Protein AF-A0A222P985-F1 (afdb_monomer_lite)

Secondary structure (DSSP, 8-state):
--HHHHHHHHHHHHHHHHHHHHTTSHHHHHHHHHHHHHHHHHHHHHHHTT----HHHHHTT---PPPP-TTT-TTGGG-THHHHHHHHHHHHHHHHHHHGGGHHHHHHHHHT-HHHHHHHHHHHHHHHHHHHHHHGGG---SSHHHHHHHHHHHHHHHHHHHHHHHHTTS---HHHHHHHHHHHHHHHHHHHHHHHHHHHT-S--HHHHHHHHHHHHHTT------SS-HHHHHHHHHHHHHH--

Sequence (245 aa):
MSSLRRIKKFQKKEKSKLAKEVLKDSAKEVQLMAIYSLAKLCGYYKAYFHLNIDFDKMKKGEGKVEKMTEKNTLWFDFHLEEIILRACRSLKRILDEILGSDKEKLFIKIFDDDEIVKRFEKKHMMESAKLGIKYGGFINRAYPETERETLNFLDLYGIFNIFRENAEKIGFPNLTNRYVKTFITKTKNKFNEMLEVLTEGGEINHEEEALSLLEFEEAGIEIKWVGYSRKEALRIKKKYERISG

pLDDT: mean 80.72, std 11.41, range [47.06, 96.81]

Structure (mmCIF, N/CA/C/O backbone):
data_AF-A0A222P985-F1
#
_entry.id   AF-A0A222P985-F1
#
loop_
_atom_site.group_PDB
_atom_site.id
_atom_site.type_symbol
_atom_site.label_atom_id
_atom_site.label_alt_id
_atom_site.label_comp_id
_atom_site.label_asym_id
_atom_site.label_entity_id
_atom_site.label_seq_id
_atom_site.pdbx_PDB_ins_code
_atom_site.Cartn_x
_atom_site.Cartn_y
_atom_site.Cartn_z
_atom_site.occupancy
_atom_site.B_iso_or_equiv
_atom_site.auth_seq_id
_atom_site.auth_comp_id
_atom_site.auth_asym_id
_atom_site.auth_atom_id
_atom_site.pdbx_PDB_model_num
ATOM 1 N N . MET A 1 1 ? -39.177 21.622 -3.986 1.00 50.53 1 MET A N 1
ATOM 2 C CA . MET A 1 1 ? -38.050 20.748 -3.556 1.00 50.53 1 MET A CA 1
ATOM 3 C C . MET A 1 1 ? -38.581 19.702 -2.580 1.00 50.53 1 MET A C 1
ATOM 5 O O . MET A 1 1 ? -39.159 20.112 -1.585 1.00 50.53 1 MET A O 1
ATOM 9 N N . SER A 1 2 ? -38.429 18.396 -2.848 1.00 59.12 2 SER A N 1
ATOM 10 C CA . SER A 1 2 ? -39.039 17.348 -2.005 1.00 59.12 2 SER A CA 1
ATOM 11 C C . SER A 1 2 ? -38.414 17.256 -0.602 1.00 59.12 2 SER A C 1
ATOM 13 O O . SER A 1 2 ? -37.216 17.501 -0.421 1.00 59.12 2 SER A O 1
ATOM 15 N N . SER A 1 3 ? -39.229 16.883 0.387 1.00 59.06 3 SER A N 1
ATOM 16 C CA . SER A 1 3 ? -38.856 16.654 1.795 1.00 59.06 3 SER A CA 1
ATOM 17 C C . SER A 1 3 ? -37.660 15.703 1.946 1.00 59.06 3 SER A C 1
ATOM 19 O O . SER A 1 3 ? -36.737 15.983 2.710 1.00 59.06 3 SER A O 1
ATOM 21 N N . LEU A 1 4 ? -37.596 14.659 1.116 1.00 47.06 4 LEU A N 1
ATOM 22 C CA . LEU A 1 4 ? -36.477 13.713 1.033 1.00 47.06 4 LEU A CA 1
ATOM 23 C C . LEU A 1 4 ? -35.126 14.383 0.719 1.00 47.06 4 LEU A C 1
ATOM 25 O O . LEU A 1 4 ? -34.105 14.019 1.306 1.00 47.06 4 LEU A O 1
ATOM 29 N N . ARG A 1 5 ? -35.087 15.395 -0.165 1.00 51.41 5 ARG A N 1
ATOM 30 C CA . ARG A 1 5 ? -33.839 16.127 -0.469 1.00 51.41 5 ARG A CA 1
ATOM 31 C C . ARG A 1 5 ? -33.384 17.004 0.701 1.00 51.41 5 ARG A C 1
ATOM 33 O O . ARG A 1 5 ? -32.179 17.159 0.900 1.00 51.41 5 ARG A O 1
ATOM 40 N N . ARG A 1 6 ? -34.317 17.566 1.481 1.00 59.88 6 ARG A N 1
ATOM 41 C CA . ARG A 1 6 ? -33.996 18.353 2.688 1.00 59.88 6 ARG A CA 1
ATOM 42 C C . ARG A 1 6 ? -33.432 17.467 3.801 1.00 59.88 6 ARG A C 1
ATOM 44 O O . ARG A 1 6 ? -32.407 17.827 4.371 1.00 59.88 6 ARG A O 1
ATOM 51 N N . ILE A 1 7 ? -34.028 16.294 4.028 1.00 56.41 7 ILE A N 1
ATOM 52 C CA . ILE A 1 7 ? -33.563 15.317 5.028 1.00 56.41 7 ILE A CA 1
ATOM 53 C C . ILE A 1 7 ? -32.146 14.825 4.694 1.00 56.41 7 ILE A C 1
ATOM 55 O O . ILE A 1 7 ? -31.266 14.885 5.550 1.00 56.41 7 ILE A O 1
ATOM 59 N N . LYS A 1 8 ? -31.874 14.454 3.432 1.00 53.88 8 LYS A N 1
ATOM 60 C CA . LYS A 1 8 ? -30.517 14.064 2.994 1.00 53.88 8 LYS A CA 1
ATOM 61 C C . LYS A 1 8 ? -29.485 15.184 3.188 1.00 53.88 8 LYS A C 1
ATOM 63 O O . LYS A 1 8 ? -28.381 14.926 3.659 1.00 53.88 8 LYS A O 1
ATOM 68 N N . LYS A 1 9 ? -29.833 16.439 2.864 1.00 60.38 9 LYS A N 1
ATOM 69 C CA . LYS A 1 9 ? -28.949 17.601 3.090 1.00 60.38 9 LYS A CA 1
ATOM 70 C C . LYS A 1 9 ? -28.671 17.845 4.576 1.00 60.38 9 LYS A C 1
ATOM 72 O O . LYS A 1 9 ? -27.542 18.185 4.919 1.00 60.38 9 LYS A O 1
ATOM 77 N N . PHE A 1 10 ? -29.677 17.688 5.434 1.00 53.47 10 PHE A N 1
ATOM 78 C CA . PHE A 1 10 ? -29.536 17.868 6.879 1.00 53.47 10 PHE A CA 1
ATOM 79 C C . PHE A 1 10 ? -28.641 16.783 7.492 1.00 53.47 10 PHE A C 1
ATOM 81 O O . PHE A 1 10 ? -27.674 17.112 8.170 1.00 53.47 10 PHE A O 1
ATOM 88 N N . GLN A 1 11 ? -28.868 15.512 7.140 1.00 58.41 11 GLN A N 1
ATOM 89 C CA . GLN A 1 11 ? -28.022 14.390 7.564 1.00 58.41 11 GLN A CA 1
ATOM 90 C C . GLN A 1 11 ? -26.565 14.553 7.112 1.00 58.41 11 GLN A C 1
ATOM 92 O O . GLN A 1 11 ? -25.649 14.313 7.895 1.00 58.41 11 GLN A O 1
ATOM 97 N N . LYS A 1 12 ? -26.331 15.015 5.874 1.00 60.16 12 LYS A N 1
ATOM 98 C CA . LYS A 1 12 ? -24.977 15.302 5.376 1.00 60.16 12 LYS A CA 1
ATOM 99 C C . LYS A 1 12 ? -24.301 16.437 6.164 1.00 60.16 12 LYS A C 1
ATOM 101 O O . LYS A 1 12 ? -23.121 16.342 6.489 1.00 60.16 12 LYS A O 1
ATOM 106 N N . LYS A 1 13 ? -25.052 17.491 6.514 1.00 59.66 13 LYS A N 1
ATOM 107 C CA . LYS A 1 13 ? -24.563 18.601 7.351 1.00 59.66 13 LYS A CA 1
ATOM 108 C C . LYS A 1 13 ? -24.234 18.165 8.781 1.00 59.66 13 LYS A C 1
ATOM 110 O O . LYS A 1 13 ? -23.231 18.628 9.315 1.00 59.66 13 LYS A O 1
ATOM 115 N N . GLU A 1 14 ? -25.048 17.308 9.395 1.00 57.06 14 GLU A N 1
ATOM 116 C CA . GLU A 1 14 ? -24.776 16.792 10.742 1.00 57.06 14 GLU A CA 1
ATOM 117 C C . GLU A 1 14 ? -23.592 15.827 10.782 1.00 57.06 14 GLU A C 1
ATOM 119 O O . GLU A 1 14 ? -22.739 15.992 11.651 1.00 57.06 14 GLU A O 1
ATOM 124 N N . LYS A 1 15 ? -23.478 14.892 9.822 1.00 56.81 15 LYS A N 1
ATOM 125 C CA . LYS A 1 15 ? -22.288 14.026 9.693 1.00 56.81 15 LYS A CA 1
ATOM 126 C C . LYS A 1 15 ? -21.004 14.870 9.622 1.00 56.81 15 LYS A C 1
ATOM 128 O O . LYS A 1 15 ? -20.125 14.707 10.461 1.00 56.81 15 LYS A O 1
ATOM 133 N N . SER A 1 16 ? -20.989 15.878 8.742 1.00 57.34 16 SER A N 1
ATOM 134 C CA . SER A 1 16 ? -19.848 16.788 8.571 1.00 57.34 16 SER A CA 1
ATOM 135 C C . SER A 1 16 ? -19.528 17.631 9.817 1.00 57.34 16 SER A C 1
ATOM 137 O O . SER A 1 16 ? -18.361 17.918 10.079 1.00 57.34 16 SER A O 1
ATOM 139 N N . LYS A 1 17 ? -20.532 18.042 10.610 1.00 60.34 17 LYS A N 1
ATOM 140 C CA . LYS A 1 17 ? -20.293 18.731 11.893 1.00 60.34 17 LYS A CA 1
ATOM 141 C C . LYS A 1 17 ? -19.653 17.799 12.921 1.00 60.34 17 LYS A C 1
ATOM 143 O O . LYS A 1 17 ? -18.665 18.188 13.538 1.00 60.34 17 LYS A O 1
ATOM 148 N N . LEU A 1 18 ? -20.176 16.580 13.049 1.00 57.81 18 LEU A N 1
ATOM 149 C CA . LEU A 1 18 ? -19.661 15.572 13.972 1.00 57.81 18 LEU A CA 1
ATOM 150 C C . LEU A 1 18 ? -18.209 15.203 13.631 1.00 57.81 18 LEU A C 1
ATOM 152 O O . LEU A 1 18 ? -17.359 15.175 14.513 1.00 57.81 18 LEU A O 1
ATOM 156 N N . ALA A 1 19 ? -17.895 14.997 12.349 1.00 59.81 19 ALA A N 1
ATOM 157 C CA . ALA A 1 19 ? -16.532 14.711 11.912 1.00 59.81 19 ALA A CA 1
ATOM 158 C C . ALA A 1 19 ? -15.578 15.881 12.170 1.00 59.81 19 ALA A C 1
ATOM 160 O O . ALA A 1 19 ? -14.481 15.667 12.675 1.00 59.81 19 ALA A O 1
ATOM 161 N N . LYS A 1 20 ? -15.999 17.127 11.916 1.00 63.56 20 LYS A N 1
ATOM 162 C CA . LYS A 1 20 ? -15.188 18.313 12.239 1.00 63.56 20 LYS A CA 1
ATOM 163 C C . LYS A 1 20 ? -14.899 18.457 13.728 1.00 63.56 20 LYS A C 1
ATOM 165 O O . LYS A 1 20 ? -13.833 18.949 14.074 1.00 63.56 20 LYS A O 1
ATOM 170 N N . GLU A 1 21 ? -15.824 18.072 14.601 1.00 61.50 21 GLU A N 1
ATOM 171 C CA . GLU A 1 21 ? -15.598 18.076 16.050 1.00 61.50 21 GLU A CA 1
ATOM 172 C C . GLU A 1 21 ? -14.705 16.917 16.496 1.00 61.50 21 GLU A C 1
ATOM 174 O O . GLU A 1 21 ? -13.780 17.132 17.273 1.00 61.50 21 GLU A O 1
ATOM 179 N N . VAL A 1 22 ? -14.908 15.715 15.951 1.00 59.97 22 VAL A N 1
ATOM 180 C CA . VAL A 1 22 ? -14.067 14.542 16.236 1.00 59.97 22 VAL A CA 1
ATOM 181 C C . VAL A 1 22 ? -12.626 14.747 15.751 1.00 59.97 22 VAL A C 1
ATOM 183 O O . VAL A 1 22 ? -11.695 14.353 16.441 1.00 59.97 22 VAL A O 1
ATOM 186 N N . LEU A 1 23 ? -12.427 15.427 14.620 1.00 63.69 23 LEU A N 1
ATOM 187 C CA . LEU A 1 23 ? -11.111 15.758 14.057 1.00 63.69 23 LEU A CA 1
ATOM 188 C C . LEU A 1 23 ? -10.402 16.933 14.756 1.00 63.69 23 LEU A C 1
ATOM 190 O O . LEU A 1 23 ? -9.283 17.271 14.378 1.00 63.69 23 LEU A O 1
ATOM 194 N N . LYS A 1 24 ? -11.030 17.589 15.743 1.00 70.50 24 LYS A N 1
ATOM 195 C CA . LYS A 1 24 ? -10.326 18.532 16.634 1.00 70.50 24 LYS A CA 1
ATOM 196 C C . LYS A 1 24 ? -9.539 17.806 17.725 1.00 70.50 24 LYS A C 1
ATOM 198 O O . LYS A 1 24 ? -8.599 18.376 18.268 1.00 70.50 24 LYS A O 1
ATOM 203 N N . ASP A 1 25 ? -9.927 16.573 18.042 1.00 79.44 25 ASP A N 1
ATOM 204 C CA . ASP A 1 25 ? -9.216 15.695 18.963 1.00 79.44 25 ASP A CA 1
ATOM 205 C C . ASP A 1 25 ? -8.151 14.915 18.181 1.00 79.44 25 ASP A C 1
ATOM 207 O O . ASP A 1 25 ? -8.460 14.067 17.338 1.00 79.44 25 ASP A O 1
ATOM 211 N N . SER A 1 26 ? -6.882 15.217 18.457 1.00 79.62 26 SER A N 1
ATOM 212 C CA . SER A 1 26 ? -5.747 14.623 17.750 1.00 79.62 26 SER A CA 1
ATOM 213 C C . SER A 1 26 ? -5.668 13.104 17.926 1.00 79.62 26 SER A C 1
ATOM 215 O O . SER A 1 26 ? -5.262 12.407 16.996 1.00 79.62 26 SER A O 1
ATOM 217 N N . ALA A 1 27 ? -6.096 12.564 19.072 1.00 83.56 27 ALA A N 1
ATOM 218 C CA . ALA A 1 27 ? -6.088 11.126 19.319 1.00 83.56 27 ALA A CA 1
ATOM 219 C C . ALA A 1 27 ? -7.169 10.416 18.491 1.00 83.56 27 ALA A C 1
ATOM 221 O O . ALA A 1 27 ? -6.908 9.374 17.883 1.00 83.56 27 ALA A O 1
ATOM 222 N N . LYS A 1 28 ? -8.366 11.007 18.402 1.00 81.50 28 LYS A N 1
ATOM 223 C CA . LYS A 1 28 ? -9.446 10.469 17.560 1.00 81.50 28 LYS A CA 1
ATOM 224 C C . LYS A 1 28 ? -9.129 10.589 16.076 1.00 81.50 28 LYS A C 1
ATOM 226 O O . LYS A 1 28 ? -9.422 9.660 15.326 1.00 81.50 28 LYS A O 1
ATOM 231 N N . GLU A 1 29 ? -8.496 11.679 15.643 1.00 83.50 29 GLU A N 1
ATOM 232 C CA . GLU A 1 29 ? -8.025 11.806 14.259 1.00 83.50 29 GLU A CA 1
ATOM 233 C C . GLU A 1 29 ? -7.049 10.678 13.900 1.00 83.50 29 GLU A C 1
ATOM 235 O O . GLU A 1 29 ? -7.218 10.032 12.867 1.00 83.50 29 GLU A O 1
ATOM 240 N N . VAL A 1 30 ? -6.077 10.387 14.768 1.00 88.69 30 VAL A N 1
ATOM 241 C CA . VAL A 1 30 ? -5.126 9.281 14.575 1.00 88.69 30 VAL A CA 1
ATOM 242 C C . VAL A 1 30 ? -5.851 7.937 14.437 1.00 88.69 30 VAL A C 1
ATOM 244 O O . VAL A 1 30 ? -5.591 7.186 13.495 1.00 88.69 30 VAL A O 1
ATOM 247 N N . GLN A 1 31 ? -6.802 7.643 15.326 1.00 88.25 31 GLN A N 1
ATOM 248 C CA . GLN A 1 31 ? -7.599 6.412 15.272 1.00 88.25 31 GLN A CA 1
ATOM 249 C C . GLN A 1 31 ? -8.403 6.289 13.972 1.00 88.25 31 GLN A C 1
ATOM 251 O O . GLN A 1 31 ? -8.373 5.245 13.315 1.00 88.25 31 GLN A O 1
ATOM 256 N N . LEU A 1 32 ? -9.081 7.365 13.567 1.00 85.06 32 LEU A N 1
ATOM 257 C CA . LEU A 1 32 ? -9.858 7.405 12.330 1.00 85.06 32 LEU A CA 1
ATOM 258 C C . LEU A 1 32 ? -8.973 7.238 11.096 1.00 85.06 32 LEU A C 1
ATOM 260 O O . LEU A 1 32 ? -9.330 6.480 10.197 1.00 85.06 32 LEU A O 1
ATOM 264 N N . MET A 1 33 ? -7.808 7.886 11.063 1.00 88.94 33 MET A N 1
ATOM 265 C CA . MET A 1 33 ? -6.854 7.752 9.962 1.00 88.94 33 MET A CA 1
ATOM 266 C C . MET A 1 33 ? -6.315 6.326 9.852 1.00 88.94 33 MET A C 1
ATOM 268 O O . MET A 1 33 ? -6.225 5.806 8.740 1.00 88.94 33 MET A O 1
ATOM 272 N N . ALA A 1 34 ? -6.014 5.663 10.974 1.00 91.44 34 ALA A N 1
ATOM 273 C CA . ALA A 1 34 ? -5.601 4.259 10.978 1.00 91.44 34 ALA A CA 1
ATOM 274 C C . ALA A 1 34 ? -6.711 3.333 10.447 1.00 91.44 34 ALA A C 1
ATOM 276 O O . ALA A 1 34 ? -6.458 2.491 9.588 1.00 91.44 34 ALA A O 1
ATOM 277 N N . ILE A 1 35 ? -7.957 3.511 10.897 1.00 88.00 35 ILE A N 1
ATOM 278 C CA . ILE A 1 35 ? -9.094 2.714 10.404 1.00 88.00 35 ILE A CA 1
ATOM 279 C C . ILE A 1 35 ? -9.320 2.949 8.907 1.00 88.00 35 ILE A C 1
ATOM 281 O O . ILE A 1 35 ? -9.456 1.994 8.138 1.00 88.00 35 ILE A O 1
ATOM 285 N N . TYR A 1 36 ? -9.363 4.216 8.493 1.00 88.88 36 TYR A N 1
ATOM 286 C CA . TYR A 1 36 ? -9.694 4.597 7.126 1.00 88.88 36 TYR A CA 1
ATOM 287 C C . TYR A 1 36 ? -8.635 4.112 6.131 1.00 88.88 36 TYR A C 1
ATOM 289 O O . TYR A 1 36 ? -8.974 3.486 5.127 1.00 88.88 36 TYR A O 1
ATOM 297 N N . SER A 1 37 ? -7.354 4.323 6.443 1.00 92.94 37 SER A N 1
ATOM 298 C CA . SER A 1 37 ? -6.235 3.829 5.628 1.00 92.94 37 SER A CA 1
ATOM 299 C C . SER A 1 37 ? -6.230 2.305 5.515 1.00 92.94 37 SER A C 1
ATOM 301 O O . SER A 1 37 ? -6.107 1.780 4.411 1.00 92.94 37 SER A O 1
ATOM 303 N N . LEU A 1 38 ? -6.446 1.574 6.612 1.00 90.88 38 LEU A N 1
ATOM 304 C CA . LEU A 1 38 ? -6.452 0.112 6.573 1.00 90.88 38 LEU A CA 1
ATOM 305 C C . LEU A 1 38 ? -7.630 -0.453 5.772 1.00 90.88 38 LEU A C 1
ATOM 307 O O . LEU A 1 38 ? -7.476 -1.444 5.058 1.00 90.88 38 LEU A O 1
ATOM 311 N N . ALA A 1 39 ? -8.802 0.175 5.844 1.00 86.50 39 ALA A N 1
ATOM 312 C CA . ALA A 1 39 ? -9.924 -0.230 5.007 1.00 86.50 39 ALA A CA 1
ATOM 313 C C . ALA A 1 39 ? -9.710 0.122 3.534 1.00 86.50 39 ALA A C 1
ATOM 315 O O . ALA A 1 39 ? -10.075 -0.678 2.675 1.00 86.50 39 ALA A O 1
ATOM 316 N N . LYS A 1 40 ? -9.097 1.278 3.231 1.00 89.25 40 LYS A N 1
ATOM 317 C CA . LYS A 1 40 ? -8.677 1.616 1.865 1.00 89.25 40 LYS A CA 1
ATOM 318 C C . LYS A 1 40 ? -7.696 0.583 1.333 1.00 89.25 40 LYS A C 1
ATOM 320 O O . LYS A 1 40 ? -7.904 0.112 0.225 1.00 89.25 40 LYS A O 1
ATOM 325 N N . LEU A 1 41 ? -6.731 0.147 2.143 1.00 89.94 41 LEU A N 1
ATOM 326 C CA . LEU A 1 41 ? -5.795 -0.920 1.791 1.00 89.94 41 LEU A CA 1
ATOM 327 C C . LEU A 1 41 ? -6.528 -2.234 1.468 1.00 89.94 41 LEU A C 1
ATOM 329 O O . LEU A 1 41 ? -6.294 -2.838 0.427 1.00 89.94 41 LEU A O 1
ATOM 333 N N . CYS A 1 42 ? -7.479 -2.648 2.314 1.00 85.50 42 CYS A N 1
ATOM 334 C CA . CYS A 1 42 ? -8.287 -3.850 2.073 1.00 85.50 42 CYS A CA 1
ATOM 335 C C . CYS A 1 42 ? -9.171 -3.730 0.817 1.00 85.50 42 CYS A C 1
ATOM 337 O O . CYS A 1 42 ? -9.318 -4.695 0.067 1.00 85.50 42 CYS A O 1
ATOM 339 N N . GLY A 1 43 ? -9.767 -2.557 0.587 1.00 83.56 43 GLY A N 1
ATOM 340 C CA . GLY A 1 43 ? -10.562 -2.268 -0.606 1.00 83.56 43 GLY A CA 1
ATOM 341 C C . GLY A 1 43 ? -9.714 -2.272 -1.875 1.00 83.56 43 GLY A C 1
ATOM 342 O O . GLY A 1 43 ? -10.133 -2.839 -2.881 1.00 83.56 43 GLY A O 1
ATOM 343 N N . TYR A 1 44 ? -8.504 -1.715 -1.797 1.00 84.94 44 TYR A N 1
ATOM 344 C CA . TYR A 1 44 ? -7.530 -1.721 -2.880 1.00 84.94 44 TYR A CA 1
ATOM 345 C C . TYR A 1 44 ? -7.132 -3.153 -3.226 1.00 84.94 44 TYR A C 1
ATOM 347 O O . TYR A 1 44 ? -7.271 -3.541 -4.375 1.00 84.94 44 TYR A O 1
ATOM 355 N N . TYR A 1 45 ? -6.766 -3.984 -2.244 1.00 83.19 45 TYR A N 1
ATOM 356 C CA . TYR A 1 45 ? -6.460 -5.399 -2.484 1.00 83.19 45 TYR A CA 1
ATOM 357 C C . TYR A 1 45 ? -7.587 -6.148 -3.190 1.00 83.19 45 TYR A C 1
ATOM 359 O O . TYR A 1 45 ? -7.337 -6.911 -4.118 1.00 83.19 45 TYR A O 1
ATOM 367 N N . LYS A 1 46 ? -8.835 -5.918 -2.775 1.00 80.94 46 LYS A N 1
ATOM 368 C CA . LYS A 1 46 ? -9.992 -6.551 -3.410 1.00 80.94 46 LYS A CA 1
ATOM 369 C C . LYS A 1 46 ? -10.164 -6.107 -4.865 1.00 80.94 46 LYS A C 1
ATOM 371 O O . LYS A 1 46 ? -10.395 -6.951 -5.724 1.00 80.94 46 LYS A O 1
ATOM 376 N N . ALA A 1 47 ? -10.087 -4.803 -5.123 1.00 81.06 47 ALA A N 1
ATOM 377 C CA . ALA A 1 47 ? -10.320 -4.241 -6.449 1.00 81.06 47 ALA A CA 1
ATOM 378 C C . ALA A 1 47 ? -9.154 -4.521 -7.405 1.00 81.06 47 ALA A C 1
ATOM 380 O O . ALA A 1 47 ? -9.370 -5.012 -8.504 1.00 81.06 47 ALA A O 1
ATOM 381 N N . TYR A 1 48 ? -7.930 -4.238 -6.967 1.00 78.81 48 TYR A N 1
ATOM 382 C CA . TYR A 1 48 ? -6.731 -4.296 -7.790 1.00 78.81 48 TYR A CA 1
ATOM 383 C C . TYR A 1 48 ? -6.325 -5.727 -8.136 1.00 78.81 48 TYR A C 1
ATOM 385 O O . TYR A 1 48 ? -6.171 -6.064 -9.304 1.00 78.81 48 TYR A O 1
ATOM 393 N N . PHE A 1 49 ? -6.243 -6.607 -7.137 1.00 77.94 49 PHE A N 1
ATOM 394 C CA . PHE A 1 49 ? -5.875 -8.004 -7.365 1.00 77.94 49 PHE A CA 1
ATOM 395 C C . PHE A 1 49 ? -7.064 -8.876 -7.790 1.00 77.94 49 PHE A C 1
ATOM 397 O O . PHE A 1 49 ? -6.915 -10.091 -7.910 1.00 77.94 49 PHE A O 1
ATOM 404 N N . HIS A 1 50 ? -8.244 -8.277 -8.004 1.00 78.69 50 HIS A N 1
ATOM 405 C CA . HIS A 1 50 ? -9.480 -8.968 -8.387 1.00 78.69 50 HIS A CA 1
ATOM 406 C C . HIS A 1 50 ? -9.820 -10.151 -7.464 1.00 78.69 50 HIS A C 1
ATOM 408 O O . HIS A 1 50 ? -10.298 -11.199 -7.899 1.00 78.69 50 HIS A O 1
ATOM 414 N N . LEU A 1 51 ? -9.546 -10.000 -6.166 1.00 74.25 51 LEU A N 1
ATOM 415 C CA . LEU A 1 51 ? -9.661 -11.091 -5.204 1.00 74.25 51 LEU A CA 1
ATOM 416 C C . LEU A 1 51 ? -11.101 -11.267 -4.730 1.00 74.25 51 LEU A C 1
ATOM 418 O O . LEU A 1 51 ? -11.763 -10.315 -4.301 1.00 74.25 51 LEU A O 1
ATOM 422 N N . ASN A 1 52 ? -11.556 -12.518 -4.686 1.00 72.00 52 ASN A N 1
ATOM 423 C CA . ASN A 1 52 ? -12.837 -12.871 -4.087 1.00 72.00 52 ASN A CA 1
ATOM 424 C C . ASN A 1 52 ? -12.737 -12.927 -2.551 1.00 72.00 52 ASN A C 1
ATOM 426 O O . ASN A 1 52 ? -12.741 -13.991 -1.931 1.00 72.00 52 ASN A O 1
ATOM 430 N N . ILE A 1 53 ? -12.595 -11.757 -1.922 1.00 70.12 53 ILE A N 1
ATOM 431 C CA . ILE A 1 53 ? -12.502 -11.641 -0.463 1.00 70.12 53 ILE A CA 1
ATOM 432 C C . ILE A 1 53 ? -13.904 -11.542 0.138 1.00 70.12 53 ILE A C 1
ATOM 434 O O . ILE A 1 53 ? -14.594 -10.520 0.014 1.00 70.12 53 ILE A O 1
ATOM 438 N N . ASP A 1 54 ? -14.278 -12.597 0.857 1.00 69.25 54 ASP A N 1
ATOM 439 C CA . ASP A 1 54 ? -15.432 -12.623 1.747 1.00 69.25 54 ASP A CA 1
ATOM 440 C C . ASP A 1 54 ? -15.022 -12.094 3.129 1.00 69.25 54 ASP A C 1
ATOM 442 O O . ASP A 1 54 ? -14.456 -12.807 3.966 1.00 69.25 54 ASP A O 1
ATOM 446 N N . PHE A 1 55 ? -15.306 -10.813 3.370 1.00 64.19 55 PHE A N 1
ATOM 447 C CA . PHE A 1 55 ? -15.022 -10.183 4.655 1.00 64.19 55 PHE A CA 1
ATOM 448 C C . PHE A 1 55 ? -15.767 -10.857 5.814 1.00 64.19 55 PHE A C 1
ATOM 450 O O . PHE A 1 55 ? -15.231 -10.878 6.920 1.00 64.19 55 PHE A O 1
ATOM 457 N N . ASP A 1 56 ? -16.939 -11.454 5.598 1.00 65.50 56 ASP A N 1
ATOM 458 C CA . ASP A 1 56 ? -17.699 -12.127 6.653 1.00 65.50 56 ASP A CA 1
ATOM 459 C C . ASP A 1 56 ? -17.067 -13.460 7.062 1.00 65.50 56 ASP A C 1
ATOM 461 O O . ASP A 1 56 ? -16.979 -13.766 8.256 1.00 65.50 56 ASP A O 1
ATOM 465 N N . LYS A 1 57 ? -16.502 -14.214 6.116 1.00 72.56 57 LYS A N 1
ATOM 466 C CA . LYS A 1 57 ? -15.663 -15.382 6.442 1.00 72.56 57 LYS A CA 1
ATOM 467 C C . LYS A 1 57 ? -14.342 -14.979 7.081 1.00 72.56 57 LYS A C 1
ATOM 469 O O . LYS A 1 57 ? -13.916 -15.596 8.061 1.00 72.56 57 LYS A O 1
ATOM 474 N N . MET A 1 58 ? -13.709 -13.905 6.602 1.00 68.94 58 MET A N 1
ATOM 475 C CA . MET A 1 58 ? -12.516 -13.346 7.253 1.00 68.94 58 MET A CA 1
ATOM 476 C C . MET A 1 58 ? -12.809 -12.967 8.708 1.00 68.94 58 MET A C 1
ATOM 478 O O . MET A 1 58 ? -11.966 -13.194 9.581 1.00 68.94 58 MET A O 1
ATOM 482 N N . LYS A 1 59 ? -14.026 -12.474 9.000 1.00 60.78 59 LYS A N 1
ATOM 483 C CA . LYS A 1 59 ? -14.458 -12.167 10.369 1.00 60.78 59 LYS A CA 1
ATOM 484 C C . LYS A 1 59 ? -14.469 -13.399 11.273 1.00 60.78 59 LYS A C 1
ATOM 486 O O . LYS A 1 59 ? -14.200 -13.237 12.462 1.00 60.78 59 LYS A O 1
ATOM 491 N N . LYS A 1 60 ? -14.745 -14.597 10.762 1.00 68.19 60 LYS A N 1
ATOM 492 C CA . LYS A 1 60 ? -14.765 -15.842 11.553 1.00 68.19 60 LYS A CA 1
ATOM 493 C C . LYS A 1 60 ? -13.400 -16.532 11.640 1.00 68.19 60 LYS A C 1
ATOM 495 O O . LYS A 1 60 ? -13.274 -17.558 12.289 1.00 68.19 60 LYS A O 1
ATOM 500 N N . GLY A 1 61 ? -12.366 -15.968 11.007 1.00 64.69 61 GLY A N 1
ATOM 501 C CA . GLY A 1 61 ? -11.046 -16.599 10.895 1.00 64.69 61 GLY A CA 1
ATOM 502 C C . GLY A 1 61 ? -10.968 -17.688 9.819 1.00 64.69 61 GLY A C 1
ATOM 503 O O . GLY A 1 61 ? -9.887 -18.210 9.568 1.00 64.69 61 GLY A O 1
ATOM 504 N N . GLU A 1 62 ? -12.083 -17.967 9.144 1.00 70.06 62 GLU A N 1
ATOM 505 C CA . GLU A 1 62 ? -12.252 -19.021 8.136 1.00 70.06 62 GLU A CA 1
ATOM 506 C C . GLU A 1 62 ? -11.957 -18.537 6.709 1.00 70.06 62 GLU A C 1
ATOM 508 O O . GLU A 1 62 ? -11.835 -19.337 5.783 1.00 70.06 62 GLU A O 1
ATOM 513 N N . GLY A 1 63 ? -11.855 -17.220 6.512 1.00 69.06 63 GLY A N 1
ATOM 514 C CA . GLY A 1 63 ? -11.563 -16.638 5.208 1.00 69.06 63 GLY A CA 1
ATOM 515 C C . GLY A 1 63 ? -10.160 -16.999 4.711 1.00 69.06 63 GLY A C 1
ATOM 516 O O . GLY A 1 63 ? -9.187 -16.993 5.474 1.00 69.06 63 GLY A O 1
ATOM 517 N N . LYS A 1 64 ? -10.078 -17.299 3.414 1.00 76.25 64 LYS A N 1
ATOM 518 C CA . LYS A 1 64 ? -8.843 -17.554 2.668 1.00 76.25 64 LYS A CA 1
ATOM 519 C C . LYS A 1 64 ? -8.710 -16.508 1.566 1.00 76.25 64 LYS A C 1
ATOM 521 O O . LYS A 1 64 ? -9.716 -16.023 1.055 1.00 76.25 64 LYS A O 1
ATOM 526 N N . VAL A 1 65 ? -7.474 -16.162 1.232 1.00 79.00 65 VAL A N 1
ATOM 527 C CA . VAL A 1 65 ? -7.153 -15.457 -0.011 1.00 79.00 65 VAL A CA 1
ATOM 528 C C . VAL A 1 65 ? -6.688 -16.536 -0.980 1.00 79.00 65 VAL A C 1
ATOM 530 O O . VAL A 1 65 ? -5.863 -17.371 -0.603 1.00 79.00 65 VAL A O 1
ATOM 533 N N . GLU A 1 66 ? -7.293 -16.594 -2.164 1.00 81.75 66 GLU A N 1
ATOM 534 C CA . GLU A 1 66 ? -6.864 -17.523 -3.211 1.00 81.75 66 GLU A CA 1
ATOM 535 C C . GLU A 1 66 ? -5.418 -17.229 -3.610 1.00 81.75 66 GLU A C 1
ATOM 537 O O . GLU A 1 66 ? -4.977 -16.081 -3.535 1.00 81.75 66 GLU A O 1
ATOM 542 N N . LYS A 1 67 ? -4.683 -18.274 -4.010 1.00 86.12 67 LYS A N 1
ATOM 543 C CA . LYS A 1 67 ? -3.301 -18.115 -4.461 1.00 86.12 67 LYS A CA 1
ATOM 544 C C . LYS A 1 67 ? -3.287 -17.189 -5.677 1.00 86.12 67 LYS A C 1
ATOM 546 O O . LYS A 1 67 ? -3.959 -17.462 -6.671 1.00 86.12 67 LYS A O 1
ATOM 551 N N . MET A 1 68 ? -2.527 -16.113 -5.569 1.00 86.62 68 MET A N 1
ATOM 552 C CA . MET A 1 68 ? -2.332 -15.126 -6.609 1.00 86.62 68 MET A CA 1
ATOM 553 C C . MET A 1 68 ? -1.462 -15.709 -7.717 1.00 86.62 68 MET A C 1
ATOM 555 O O . MET A 1 68 ? -0.577 -16.540 -7.500 1.00 86.62 68 MET A O 1
ATOM 559 N N . THR A 1 69 ? -1.755 -15.267 -8.930 1.00 88.06 69 THR A N 1
ATOM 560 C CA . THR A 1 69 ? -1.043 -15.626 -10.155 1.00 88.06 69 THR A CA 1
ATOM 561 C C . THR A 1 69 ? -0.755 -14.356 -10.946 1.00 88.06 69 THR A C 1
ATOM 563 O O . THR A 1 69 ? -1.264 -13.287 -10.608 1.00 88.06 69 THR A O 1
ATOM 566 N N . GLU A 1 70 ? -0.015 -14.479 -12.042 1.00 86.12 70 GLU A N 1
ATOM 567 C CA . GLU A 1 70 ? 0.255 -13.380 -12.976 1.00 86.12 70 GLU A CA 1
ATOM 568 C C . GLU A 1 70 ? -1.021 -12.681 -13.479 1.00 86.12 70 GLU A C 1
ATOM 570 O O . GLU A 1 70 ? -1.028 -11.479 -13.720 1.00 86.12 70 GLU A O 1
ATOM 575 N N . LYS A 1 71 ? -2.157 -13.397 -13.532 1.00 85.44 71 LYS A N 1
ATOM 576 C CA . LYS A 1 71 ? -3.464 -12.807 -13.874 1.00 85.44 71 LYS A CA 1
ATOM 577 C C . LYS A 1 71 ? -3.936 -11.747 -12.873 1.00 85.44 71 LYS A C 1
ATOM 579 O O . LYS A 1 71 ? -4.819 -10.961 -13.204 1.00 85.44 71 LYS A O 1
ATOM 584 N N . ASN A 1 72 ? -3.422 -11.770 -11.644 1.00 86.12 72 ASN A N 1
ATOM 585 C CA . ASN A 1 72 ? -3.792 -10.836 -10.585 1.00 86.12 72 ASN A CA 1
ATOM 586 C C . ASN A 1 72 ? -2.877 -9.608 -10.556 1.00 86.12 72 ASN A C 1
ATOM 588 O O . ASN A 1 72 ? -3.370 -8.512 -10.309 1.00 86.12 72 ASN A O 1
ATOM 592 N N . THR A 1 73 ? -1.566 -9.798 -10.724 1.00 85.88 73 THR A N 1
ATOM 593 C CA . THR A 1 73 ? -0.543 -8.739 -10.685 1.00 85.88 73 THR A CA 1
ATOM 594 C C . THR A 1 73 ? 0.806 -9.295 -11.132 1.00 85.88 73 THR A C 1
ATOM 596 O O . THR A 1 73 ? 1.064 -10.482 -10.933 1.00 85.88 73 THR A O 1
ATOM 599 N N . LEU A 1 74 ? 1.698 -8.435 -11.634 1.00 85.75 74 LEU A N 1
ATOM 600 C CA . LEU A 1 74 ? 3.102 -8.795 -11.897 1.00 85.75 74 LEU A CA 1
ATOM 601 C C . LEU A 1 74 ? 3.896 -9.091 -10.613 1.00 85.75 74 LEU A C 1
ATOM 603 O O . LEU A 1 74 ? 4.943 -9.723 -10.653 1.00 85.75 74 LEU A O 1
ATOM 607 N N . TRP A 1 75 ? 3.376 -8.690 -9.453 1.00 87.56 75 TRP A N 1
ATOM 608 C CA . TRP A 1 75 ? 4.011 -8.896 -8.152 1.00 87.56 75 TRP A CA 1
ATOM 609 C C . TRP A 1 75 ? 3.606 -10.213 -7.465 1.00 87.56 75 TRP A C 1
ATOM 611 O O . TRP A 1 75 ? 3.788 -10.364 -6.259 1.00 87.56 75 TRP A O 1
ATOM 621 N N . PHE A 1 76 ? 3.001 -11.168 -8.177 1.00 82.50 76 PHE A N 1
ATOM 622 C CA . PHE A 1 76 ? 2.391 -12.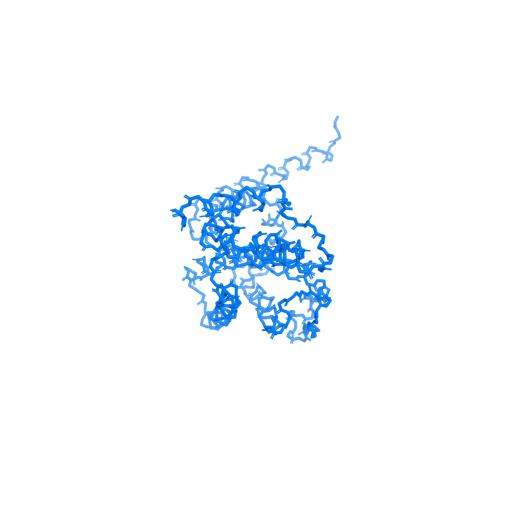351 -7.554 1.00 82.50 76 PHE A CA 1
ATOM 623 C C . PHE A 1 76 ? 3.411 -13.296 -6.891 1.00 82.50 76 PHE A C 1
ATOM 625 O O . PHE A 1 76 ? 3.089 -13.923 -5.877 1.00 82.50 76 PHE A O 1
ATOM 632 N N . ASP A 1 77 ? 4.648 -13.345 -7.395 1.00 84.31 77 ASP A N 1
ATOM 633 C CA . ASP A 1 77 ? 5.743 -14.147 -6.825 1.00 84.31 77 ASP A CA 1
ATOM 634 C C . ASP A 1 77 ? 6.157 -13.692 -5.417 1.00 84.31 77 ASP A C 1
ATOM 636 O O . ASP A 1 77 ? 6.759 -14.442 -4.650 1.00 84.31 77 ASP A O 1
ATOM 640 N N . PHE A 1 78 ? 5.749 -12.488 -5.012 1.00 86.44 78 PHE A N 1
ATOM 641 C CA . PHE A 1 78 ? 5.955 -11.989 -3.656 1.00 86.44 78 PHE A CA 1
ATOM 642 C C . PHE A 1 78 ? 5.003 -12.613 -2.623 1.00 86.44 78 PHE A C 1
ATOM 644 O O . PHE A 1 78 ? 5.153 -12.354 -1.424 1.00 86.44 78 PHE A O 1
ATOM 651 N N . HIS A 1 79 ? 4.055 -13.455 -3.051 1.00 85.62 79 HIS A N 1
ATOM 652 C CA . HIS A 1 79 ? 3.124 -14.186 -2.184 1.00 85.62 79 HIS A CA 1
ATOM 653 C C . HIS A 1 79 ? 2.375 -13.264 -1.201 1.00 85.62 79 HIS A C 1
ATOM 655 O O . HIS A 1 79 ? 2.411 -13.419 0.028 1.00 85.62 79 HIS A O 1
ATOM 661 N N . LEU A 1 80 ? 1.705 -12.248 -1.758 1.00 89.00 80 LEU A N 1
ATOM 662 C CA . LEU A 1 80 ? 1.036 -11.187 -1.000 1.00 89.00 80 LEU A CA 1
ATOM 663 C C . LEU A 1 80 ? -0.221 -11.664 -0.239 1.00 89.00 80 LEU A C 1
ATOM 665 O O . LEU A 1 80 ? -0.785 -10.927 0.572 1.00 89.00 80 LEU A O 1
ATOM 669 N N . GLU A 1 81 ? -0.667 -12.903 -0.429 1.00 87.88 81 GLU A N 1
ATOM 670 C CA . GLU A 1 81 ? -1.890 -13.450 0.167 1.00 87.88 81 GLU A CA 1
ATOM 671 C C . GLU A 1 81 ? -1.866 -13.373 1.696 1.00 87.88 81 GLU A C 1
ATOM 673 O O . GLU A 1 81 ? -2.870 -13.020 2.326 1.00 87.88 81 GLU A O 1
ATOM 678 N N . GLU A 1 82 ? -0.709 -13.654 2.310 1.00 87.81 82 GLU A N 1
ATOM 679 C CA . GLU A 1 82 ? -0.569 -13.604 3.766 1.00 87.81 82 GLU A CA 1
ATOM 680 C C . GLU A 1 82 ? -0.747 -12.172 4.296 1.00 87.81 82 GLU A C 1
ATOM 682 O O . GLU A 1 82 ? -1.418 -11.966 5.316 1.00 87.81 82 GLU A O 1
ATOM 687 N N . ILE A 1 83 ? -0.178 -11.167 3.617 1.00 90.31 83 ILE A N 1
ATOM 688 C CA . ILE A 1 83 ? -0.280 -9.767 4.054 1.00 90.31 83 ILE A CA 1
ATOM 689 C C . ILE A 1 83 ? -1.696 -9.220 3.838 1.00 90.31 83 ILE A C 1
ATOM 691 O O . ILE A 1 83 ? -2.218 -8.530 4.716 1.00 90.31 83 ILE A O 1
ATOM 695 N N . ILE A 1 84 ? -2.366 -9.609 2.750 1.00 88.56 84 ILE A N 1
ATOM 696 C CA . ILE A 1 84 ? -3.756 -9.231 2.451 1.00 88.56 84 ILE A CA 1
ATOM 697 C C . ILE A 1 84 ? -4.699 -9.807 3.512 1.00 88.56 84 ILE A C 1
ATOM 699 O O . ILE A 1 84 ? -5.535 -9.095 4.083 1.00 88.56 84 ILE A O 1
ATOM 703 N N . LEU A 1 85 ? -4.517 -11.087 3.847 1.00 85.50 85 LEU A N 1
ATOM 704 C CA . LEU A 1 85 ? -5.262 -11.765 4.904 1.00 85.50 85 LEU A CA 1
ATOM 705 C C . LEU A 1 85 ? -5.069 -11.073 6.262 1.00 85.50 85 LEU A C 1
ATOM 707 O O . LEU A 1 85 ? -6.030 -10.855 7.010 1.00 85.50 85 LEU A O 1
ATOM 711 N N . ARG A 1 86 ? -3.825 -10.706 6.592 1.00 88.12 86 ARG A N 1
ATOM 712 C CA . ARG A 1 86 ? -3.492 -9.999 7.837 1.00 88.12 86 ARG A CA 1
ATOM 713 C C . ARG A 1 86 ? -4.089 -8.599 7.883 1.00 88.12 86 ARG A C 1
ATOM 715 O O . ARG A 1 86 ? -4.594 -8.231 8.945 1.00 88.12 86 ARG A O 1
ATOM 722 N N . ALA A 1 87 ? -4.092 -7.858 6.777 1.00 89.31 87 ALA A N 1
ATOM 723 C CA . ALA A 1 87 ? -4.719 -6.540 6.694 1.00 89.31 87 ALA A CA 1
ATOM 724 C C . ALA A 1 87 ? -6.213 -6.624 7.044 1.00 89.31 87 ALA A C 1
ATOM 726 O O . ALA A 1 87 ? -6.672 -5.952 7.970 1.00 89.31 87 ALA A O 1
ATOM 727 N N . CYS A 1 88 ? -6.943 -7.542 6.401 1.00 84.44 88 CYS A N 1
ATOM 728 C CA . CYS A 1 88 ? -8.381 -7.725 6.622 1.00 84.44 88 CYS A CA 1
ATOM 729 C C . CYS A 1 88 ? -8.703 -8.128 8.072 1.00 84.44 88 CYS A C 1
ATOM 731 O O . CYS A 1 88 ? -9.622 -7.590 8.695 1.00 84.44 88 CYS A O 1
ATOM 733 N N . ARG A 1 89 ? -7.921 -9.052 8.649 1.00 83.81 89 ARG A N 1
ATOM 734 C CA . ARG A 1 89 ? -8.073 -9.470 10.056 1.00 83.81 89 ARG A CA 1
ATOM 735 C C . ARG A 1 89 ? -7.745 -8.341 11.034 1.00 83.81 89 ARG A C 1
ATOM 737 O O . ARG A 1 89 ? -8.416 -8.209 12.058 1.00 83.81 89 ARG A O 1
ATOM 744 N N . SER A 1 90 ? -6.730 -7.535 10.726 1.00 87.88 90 SER A N 1
ATOM 745 C CA . SER A 1 90 ? -6.330 -6.395 11.558 1.00 87.88 90 SER A CA 1
ATOM 746 C C . SER A 1 90 ? -7.396 -5.307 11.536 1.00 87.88 90 SER A C 1
ATOM 748 O O . SER A 1 90 ? -7.726 -4.779 12.593 1.00 87.88 90 SER A O 1
ATOM 750 N N . LEU A 1 91 ? -8.013 -5.049 10.376 1.00 85.56 91 LEU A N 1
ATOM 751 C CA . LEU A 1 91 ? -9.105 -4.085 10.248 1.00 85.56 91 LEU A CA 1
ATOM 752 C C . LEU A 1 91 ? -10.249 -4.436 11.186 1.00 85.56 91 LEU A C 1
ATOM 754 O O . LEU A 1 91 ? -10.678 -3.593 11.965 1.00 85.56 91 LEU A O 1
ATOM 758 N N . LYS A 1 92 ? -10.688 -5.698 11.179 1.00 79.69 92 LYS A N 1
ATOM 759 C CA . LYS A 1 92 ? -11.736 -6.147 12.096 1.00 79.69 92 LYS A CA 1
ATOM 760 C C . LYS A 1 92 ? -11.359 -5.892 13.555 1.00 79.69 92 LYS A C 1
ATOM 762 O O . LYS A 1 92 ? -12.155 -5.311 14.280 1.00 79.69 92 LYS A O 1
ATOM 767 N N . ARG A 1 93 ? -10.168 -6.325 13.981 1.00 83.62 93 ARG A N 1
ATOM 768 C CA . ARG A 1 93 ? -9.732 -6.173 15.378 1.00 83.62 93 ARG A CA 1
ATOM 769 C C . ARG A 1 93 ? -9.712 -4.710 15.801 1.00 83.62 93 ARG A C 1
ATOM 771 O O . ARG A 1 93 ? -10.224 -4.386 16.860 1.00 83.62 93 ARG A O 1
ATOM 778 N N . ILE A 1 94 ? -9.167 -3.836 14.958 1.00 85.81 94 ILE A N 1
ATOM 779 C CA . ILE A 1 94 ? -9.115 -2.397 15.227 1.00 85.81 94 ILE A CA 1
ATOM 780 C C . ILE A 1 94 ? -10.529 -1.807 15.299 1.00 85.81 94 ILE A C 1
ATOM 782 O O . ILE A 1 94 ? -10.797 -1.001 16.183 1.00 85.81 94 ILE A O 1
ATOM 786 N N . LEU A 1 95 ? -11.446 -2.217 14.417 1.00 81.50 95 LEU A N 1
ATOM 787 C CA . LEU A 1 95 ? -12.845 -1.780 14.475 1.00 81.50 95 LEU A CA 1
ATOM 788 C C . LEU A 1 95 ? -13.540 -2.244 15.758 1.00 81.50 95 LEU A C 1
ATOM 790 O O . LEU A 1 95 ? -14.241 -1.449 16.377 1.00 81.50 95 LEU A O 1
ATOM 794 N N . ASP A 1 96 ? -13.333 -3.499 16.158 1.00 80.31 96 ASP A N 1
ATOM 795 C CA . ASP A 1 96 ? -13.888 -4.056 17.395 1.00 80.31 96 ASP A CA 1
ATOM 796 C C . ASP A 1 96 ? -13.352 -3.300 18.625 1.00 80.31 96 ASP A C 1
ATOM 798 O O . ASP A 1 96 ? -14.125 -2.970 19.519 1.00 80.31 96 ASP A O 1
ATOM 802 N N . GLU A 1 97 ? -12.057 -2.970 18.641 1.00 83.75 97 GLU A N 1
ATOM 803 C CA . GLU A 1 97 ? -11.396 -2.293 19.765 1.00 83.75 97 GLU A CA 1
ATOM 804 C C . GLU A 1 97 ? -11.748 -0.802 19.870 1.00 83.75 97 GLU A C 1
ATOM 806 O O . GLU A 1 97 ? -11.959 -0.286 20.963 1.00 83.75 97 GLU A O 1
ATOM 811 N N . ILE A 1 98 ? -11.788 -0.092 18.737 1.00 77.62 98 ILE A N 1
ATOM 812 C CA . ILE A 1 98 ? -11.965 1.369 18.712 1.00 77.62 98 ILE A CA 1
ATOM 813 C C . ILE A 1 98 ? -13.446 1.755 18.668 1.00 77.62 98 ILE A C 1
ATOM 815 O O . ILE A 1 98 ? -13.839 2.741 19.286 1.00 77.62 98 ILE A O 1
ATOM 819 N N . LEU A 1 99 ? -14.274 1.016 17.921 1.00 73.19 99 LEU A N 1
ATOM 820 C CA . LEU A 1 99 ? -15.681 1.374 17.690 1.00 73.19 99 LEU A CA 1
ATOM 821 C C . LEU A 1 99 ? -16.671 0.504 18.480 1.00 73.19 99 LEU A C 1
ATOM 823 O O . LEU A 1 99 ? -17.857 0.837 18.530 1.00 73.19 99 LEU A O 1
ATOM 827 N N . GLY A 1 100 ? -16.217 -0.594 19.092 1.00 72.75 100 GLY A N 1
ATOM 828 C CA . GLY A 1 100 ? -17.041 -1.442 19.952 1.00 72.75 100 GLY A CA 1
ATOM 829 C C . GLY A 1 100 ? -18.273 -2.026 19.248 1.00 72.75 100 GLY A C 1
ATOM 830 O O . GLY A 1 100 ? -18.212 -2.504 18.112 1.00 72.75 100 GLY A O 1
ATOM 831 N N . SER A 1 101 ? -19.417 -2.006 19.936 1.00 67.62 101 SER A N 1
ATOM 832 C CA . SER A 1 101 ? -20.683 -2.585 19.462 1.00 67.62 101 SER A CA 1
ATOM 833 C C . SER A 1 101 ? -21.306 -1.849 18.270 1.00 67.62 101 SER A C 1
ATOM 835 O O . SER A 1 101 ? -21.970 -2.482 17.453 1.00 67.62 101 SER A O 1
ATOM 837 N N . ASP A 1 102 ? -21.060 -0.544 18.117 1.00 63.31 102 ASP A N 1
ATOM 838 C CA . ASP A 1 102 ? -21.652 0.296 17.060 1.00 63.31 102 ASP A CA 1
ATOM 839 C C . ASP A 1 102 ? -20.800 0.381 15.781 1.00 63.31 102 ASP A C 1
ATOM 841 O O . ASP A 1 102 ? -21.064 1.198 14.888 1.00 63.31 102 ASP A O 1
ATOM 845 N N . LYS A 1 103 ? -19.789 -0.487 15.660 1.00 68.94 103 LYS A N 1
ATOM 846 C CA . LYS A 1 103 ? -18.793 -0.468 14.582 1.00 68.94 103 LYS A CA 1
ATOM 847 C C . LYS A 1 103 ? -19.379 -0.375 13.178 1.00 68.94 103 LYS A C 1
ATOM 849 O O . LYS A 1 103 ? -18.861 0.404 12.399 1.00 68.94 103 LYS A O 1
ATOM 854 N N . GLU A 1 104 ? -20.462 -1.076 12.838 1.00 62.09 104 GLU A N 1
ATOM 855 C CA . GLU A 1 104 ? -21.025 -1.029 11.475 1.00 62.09 104 GLU A CA 1
ATOM 856 C C . GLU A 1 104 ? -21.667 0.329 11.153 1.00 62.09 104 GLU A C 1
ATOM 858 O O . GLU A 1 104 ? -21.443 0.890 10.078 1.00 62.09 104 GLU A O 1
ATOM 863 N N . LYS A 1 105 ? -22.406 0.912 12.106 1.00 61.16 105 LYS A N 1
ATOM 864 C CA . LYS A 1 105 ? -23.013 2.242 11.944 1.00 61.16 105 LYS A CA 1
ATOM 865 C C . LYS A 1 105 ? -21.958 3.344 11.923 1.00 61.16 105 LYS A C 1
ATOM 867 O O . LYS A 1 105 ? -22.083 4.278 11.128 1.00 61.16 105 LYS A O 1
ATOM 872 N N . LEU A 1 106 ? -20.944 3.266 12.791 1.00 62.75 106 LEU A N 1
ATOM 873 C CA . LEU A 1 106 ? -19.847 4.235 12.787 1.00 62.75 106 LEU A CA 1
ATOM 874 C C . LEU A 1 106 ? -18.967 4.081 11.547 1.00 62.75 106 LEU A C 1
ATOM 876 O O . LEU A 1 106 ? -18.610 5.094 10.958 1.00 62.75 106 LEU A O 1
ATOM 880 N N . PHE A 1 107 ? -18.685 2.856 11.103 1.00 65.88 107 PHE A N 1
ATOM 881 C CA . PHE A 1 107 ? -17.922 2.585 9.885 1.00 65.88 107 PHE A CA 1
ATOM 882 C C . PHE A 1 107 ? -18.571 3.270 8.681 1.00 65.88 107 PHE A C 1
ATOM 884 O O . PHE A 1 107 ? -17.945 4.119 8.057 1.00 65.88 107 PHE A O 1
ATOM 891 N N . ILE A 1 108 ? -19.862 3.038 8.425 1.00 59.38 108 ILE A N 1
ATOM 892 C CA . ILE A 1 108 ? -20.580 3.704 7.321 1.00 59.38 108 ILE A CA 1
ATOM 893 C C . ILE A 1 108 ? -20.524 5.237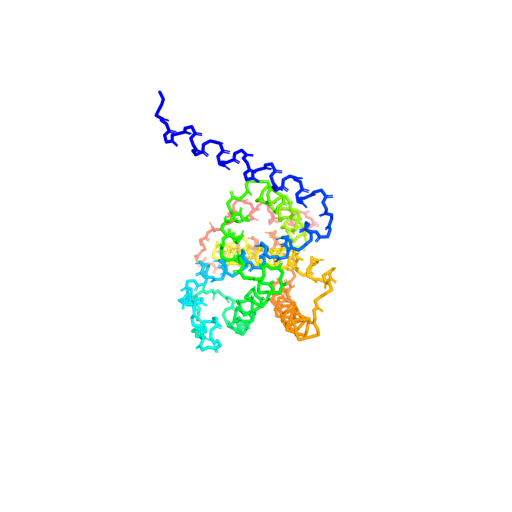 7.452 1.00 59.38 108 ILE A C 1
ATOM 895 O O . ILE A 1 108 ? -20.354 5.948 6.466 1.00 59.38 108 ILE A O 1
ATOM 899 N N . LYS A 1 109 ? -20.630 5.782 8.671 1.00 65.75 109 LYS A N 1
ATOM 900 C CA . LYS A 1 109 ? -20.510 7.233 8.885 1.00 65.75 109 LYS A CA 1
ATOM 901 C C . LYS A 1 109 ? -19.108 7.767 8.584 1.00 65.75 109 LYS A C 1
ATOM 903 O O . LYS A 1 109 ? -19.030 8.843 8.013 1.00 65.75 109 LYS A O 1
ATOM 908 N N . ILE A 1 110 ? -18.055 7.041 8.956 1.00 64.81 110 ILE A N 1
ATOM 909 C CA . ILE A 1 110 ? -16.650 7.431 8.768 1.00 64.81 110 ILE A CA 1
ATOM 910 C C . ILE A 1 110 ? -16.255 7.391 7.287 1.00 64.81 110 ILE A C 1
ATOM 912 O O . ILE A 1 110 ? -15.575 8.299 6.818 1.00 64.81 110 ILE A O 1
ATOM 916 N N . PHE A 1 111 ? -16.689 6.366 6.544 1.00 66.19 111 PHE A N 1
ATOM 917 C CA . PHE A 1 111 ? -16.340 6.218 5.123 1.00 66.19 111 PHE A CA 1
ATOM 918 C C . PHE A 1 111 ? -17.079 7.188 4.202 1.00 66.19 111 PHE A C 1
ATOM 920 O O . PHE A 1 111 ? -16.526 7.581 3.179 1.00 66.19 111 PHE A O 1
ATOM 927 N N . ASP A 1 112 ? -18.286 7.603 4.582 1.00 68.88 112 ASP A N 1
ATOM 928 C CA . ASP A 1 112 ? -19.084 8.574 3.827 1.00 68.88 112 ASP A CA 1
ATOM 929 C C . ASP A 1 112 ? -18.827 10.033 4.250 1.00 68.88 112 ASP A C 1
ATOM 931 O O . ASP A 1 112 ? -19.545 10.934 3.802 1.00 68.88 112 ASP A O 1
ATOM 935 N N . ASP A 1 113 ? -17.887 10.291 5.166 1.00 78.56 113 ASP A N 1
ATOM 936 C CA . ASP A 1 113 ? -17.644 11.647 5.652 1.00 78.56 113 ASP A CA 1
ATOM 937 C C . ASP A 1 113 ? -16.637 12.408 4.779 1.00 78.56 113 ASP A C 1
ATOM 939 O O . ASP A 1 113 ? -15.437 12.125 4.785 1.00 78.56 113 ASP A O 1
ATOM 943 N N . ASP A 1 114 ? -17.135 13.426 4.071 1.00 78.00 114 ASP A N 1
ATOM 944 C CA . ASP A 1 114 ? -16.356 14.273 3.159 1.00 78.00 114 ASP A CA 1
ATOM 945 C C . ASP A 1 114 ? -15.075 14.859 3.802 1.00 78.00 114 ASP A C 1
ATOM 947 O O . ASP A 1 114 ? -14.075 15.052 3.109 1.00 78.00 114 ASP A O 1
ATOM 951 N N . GLU A 1 115 ? -15.071 15.170 5.106 1.00 80.50 115 GLU A N 1
ATOM 952 C CA . GLU A 1 115 ? -13.911 15.786 5.767 1.00 80.50 115 GLU A CA 1
ATOM 953 C C . GLU A 1 115 ? -12.811 14.753 6.049 1.00 80.50 115 GLU A C 1
ATOM 955 O O . GLU A 1 115 ? -11.630 15.030 5.817 1.00 80.50 115 GLU A O 1
ATOM 960 N N . ILE A 1 116 ? -13.185 13.553 6.503 1.00 80.56 116 ILE A N 1
ATOM 961 C CA . ILE A 1 116 ? -12.238 12.447 6.720 1.00 80.56 116 ILE A CA 1
ATOM 962 C C . ILE A 1 116 ? -11.615 12.032 5.387 1.00 80.56 116 ILE A C 1
ATOM 964 O O . ILE A 1 116 ? -10.389 11.925 5.292 1.00 80.56 116 ILE A O 1
ATOM 968 N N . VAL A 1 117 ? -12.448 11.877 4.351 1.00 84.62 117 VAL A N 1
ATOM 969 C CA . VAL A 1 117 ? -12.016 11.557 2.983 1.00 84.62 117 VAL A CA 1
ATOM 970 C C . VAL A 1 117 ? -10.993 12.584 2.501 1.00 84.62 117 VAL A C 1
ATOM 972 O O . VAL A 1 117 ? -9.869 12.216 2.164 1.00 84.62 117 VAL A O 1
ATOM 975 N N . LYS A 1 118 ? -11.326 13.878 2.570 1.00 85.00 118 LYS A N 1
ATOM 976 C CA . LYS A 1 118 ? -10.448 14.964 2.115 1.00 85.00 118 LYS A CA 1
ATOM 977 C C . LYS A 1 118 ? -9.108 14.997 2.855 1.00 85.00 118 LYS A C 1
ATOM 979 O O . LYS A 1 118 ? -8.061 15.253 2.256 1.00 85.00 118 LYS A O 1
ATOM 984 N N . ARG A 1 119 ? -9.111 14.771 4.172 1.00 85.50 119 ARG A N 1
ATOM 985 C CA . ARG A 1 119 ? -7.873 14.746 4.968 1.00 85.50 119 ARG A CA 1
ATOM 986 C C . ARG A 1 119 ? -7.006 13.539 4.644 1.00 85.50 119 ARG A C 1
ATOM 988 O O . ARG A 1 119 ? -5.786 13.690 4.545 1.00 85.50 119 ARG A O 1
ATOM 995 N N . PHE A 1 120 ? -7.620 12.372 4.464 1.00 88.75 120 PHE A N 1
ATOM 996 C CA . PHE A 1 120 ? -6.908 11.187 4.006 1.00 88.75 120 PHE A CA 1
ATOM 997 C C . PHE A 1 120 ? -6.294 11.428 2.627 1.00 88.75 120 PHE A C 1
ATOM 999 O O . PHE A 1 120 ? -5.099 11.217 2.470 1.00 88.75 120 PHE A O 1
ATOM 1006 N N . GLU A 1 121 ? -7.063 11.936 1.662 1.00 87.44 121 GLU A N 1
ATOM 1007 C CA . GLU A 1 121 ? -6.583 12.223 0.304 1.00 87.44 121 GLU A CA 1
ATOM 1008 C C . GLU A 1 121 ? -5.395 13.185 0.307 1.00 87.44 121 GLU A C 1
ATOM 1010 O O . GLU A 1 121 ? -4.422 12.965 -0.408 1.00 87.44 121 GLU A O 1
ATOM 1015 N N . LYS A 1 122 ? -5.411 14.205 1.174 1.00 83.06 122 LYS A N 1
ATOM 1016 C CA . LYS A 1 122 ? -4.266 15.108 1.341 1.00 83.06 122 LYS A CA 1
ATOM 1017 C C . LYS A 1 122 ? -3.015 14.373 1.833 1.00 83.06 122 LYS A C 1
ATOM 1019 O O . LYS A 1 122 ? -1.933 14.604 1.299 1.00 83.06 122 LYS A O 1
ATOM 1024 N N . LYS A 1 123 ? -3.144 13.514 2.851 1.00 86.81 123 LYS A N 1
ATOM 1025 C CA . LYS A 1 123 ? -2.024 12.700 3.360 1.00 86.81 123 LYS A CA 1
ATOM 1026 C C . LYS A 1 123 ? -1.536 11.715 2.300 1.00 86.81 123 LYS A C 1
ATOM 1028 O O . LYS A 1 123 ? -0.336 11.587 2.105 1.00 86.81 123 LYS A O 1
ATOM 1033 N N . HIS A 1 124 ? -2.465 11.080 1.597 1.00 87.38 124 HIS A N 1
ATOM 1034 C CA . HIS A 1 124 ? -2.187 10.140 0.522 1.00 87.38 124 HIS A CA 1
ATOM 1035 C C . HIS A 1 124 ? -1.405 10.795 -0.606 1.00 87.38 124 HIS A C 1
ATOM 1037 O O . HIS A 1 124 ? -0.322 10.334 -0.925 1.00 87.38 124 HIS A O 1
ATOM 1043 N N . MET A 1 125 ? -1.861 11.946 -1.099 1.00 78.69 125 MET A N 1
ATOM 1044 C CA . MET A 1 125 ? -1.147 12.709 -2.120 1.00 78.69 125 MET A CA 1
ATOM 1045 C C . MET A 1 125 ? 0.287 13.056 -1.692 1.00 78.69 125 MET A C 1
ATOM 1047 O O . MET A 1 125 ? 1.204 12.977 -2.503 1.00 78.69 125 MET A O 1
ATOM 1051 N N . MET A 1 126 ? 0.498 13.424 -0.422 1.00 78.00 126 MET A N 1
ATOM 1052 C CA . MET A 1 126 ? 1.839 13.703 0.103 1.00 78.00 126 MET A CA 1
ATOM 1053 C C . MET A 1 126 ? 2.720 12.450 0.144 1.00 78.00 126 MET A C 1
ATOM 1055 O O . MET A 1 126 ? 3.882 12.522 -0.248 1.00 78.00 126 MET A O 1
ATOM 1059 N N . GLU A 1 127 ? 2.189 11.313 0.598 1.00 83.50 127 GLU A N 1
ATOM 1060 C CA . GLU A 1 127 ? 2.930 10.047 0.614 1.00 83.50 127 GLU A CA 1
ATOM 1061 C C . GLU A 1 127 ? 3.239 9.543 -0.799 1.00 83.50 127 GLU A C 1
ATOM 1063 O O . GLU A 1 127 ? 4.389 9.208 -1.084 1.00 83.50 127 GLU A O 1
ATOM 1068 N N . SER A 1 128 ? 2.270 9.580 -1.716 1.00 81.56 128 SER A N 1
ATOM 1069 C CA . SER A 1 128 ? 2.479 9.208 -3.118 1.00 81.56 128 SER A CA 1
ATOM 1070 C C . SER A 1 128 ? 3.506 10.125 -3.789 1.00 81.56 128 SER A C 1
ATOM 1072 O O . SER A 1 128 ? 4.360 9.643 -4.526 1.00 81.56 128 SER A O 1
ATOM 1074 N N . ALA A 1 129 ? 3.509 11.430 -3.486 1.00 74.38 129 ALA A N 1
ATOM 1075 C CA . ALA A 1 129 ? 4.527 12.354 -3.992 1.00 74.38 129 ALA A CA 1
ATOM 1076 C C . ALA A 1 129 ? 5.932 12.030 -3.459 1.00 74.38 129 ALA A C 1
ATOM 1078 O O . ALA A 1 129 ? 6.888 12.030 -4.231 1.00 74.38 129 ALA A O 1
ATOM 1079 N N . LYS A 1 130 ? 6.078 11.708 -2.165 1.00 81.25 130 LYS A N 1
ATOM 1080 C CA . LYS A 1 130 ? 7.369 11.280 -1.591 1.00 81.25 130 LYS A CA 1
ATOM 1081 C C . LYS A 1 130 ? 7.897 10.020 -2.273 1.00 81.25 130 LYS A C 1
ATOM 1083 O O . LYS A 1 130 ? 9.077 9.957 -2.610 1.00 81.25 130 LYS A O 1
ATOM 1088 N N . LEU A 1 131 ? 7.030 9.027 -2.470 1.00 85.69 131 LEU A N 1
ATOM 1089 C CA . LEU A 1 131 ? 7.387 7.784 -3.150 1.00 85.69 131 LEU A CA 1
ATOM 1090 C C . LEU A 1 131 ? 7.719 8.031 -4.624 1.00 85.69 131 LEU A C 1
ATOM 1092 O O . LEU A 1 131 ? 8.716 7.507 -5.103 1.00 85.69 131 LEU A O 1
ATOM 1096 N N . GLY A 1 132 ? 6.959 8.884 -5.311 1.00 77.06 132 GLY A N 1
ATOM 1097 C CA . GLY A 1 132 ? 7.232 9.281 -6.692 1.00 77.06 132 GLY A CA 1
ATOM 1098 C C . GLY A 1 132 ? 8.559 10.023 -6.856 1.00 77.06 132 GLY A C 1
ATOM 1099 O O . GLY A 1 132 ? 9.281 9.756 -7.806 1.00 77.06 132 GLY A O 1
ATOM 1100 N N . ILE A 1 133 ? 8.934 10.897 -5.917 1.00 75.88 133 ILE A N 1
ATOM 1101 C CA . ILE A 1 133 ? 10.256 11.548 -5.920 1.00 75.88 133 ILE A CA 1
ATOM 1102 C C . ILE A 1 133 ? 11.362 10.515 -5.700 1.00 75.88 133 ILE A C 1
ATOM 1104 O O . ILE A 1 133 ? 12.383 10.553 -6.374 1.00 75.88 133 ILE A O 1
ATOM 1108 N N . LYS A 1 134 ? 11.165 9.592 -4.754 1.00 87.00 134 LYS A N 1
ATOM 1109 C CA . LYS A 1 134 ? 12.189 8.617 -4.372 1.00 87.00 134 LYS A CA 1
ATOM 1110 C C . LYS A 1 134 ? 12.398 7.518 -5.415 1.00 87.00 134 LYS A C 1
ATOM 1112 O O . LYS A 1 134 ? 13.523 7.073 -5.594 1.00 87.00 134 LYS A O 1
ATOM 1117 N N . TYR A 1 135 ? 11.322 7.057 -6.046 1.00 88.19 135 TYR A N 1
ATOM 1118 C CA . TYR A 1 135 ? 11.331 5.883 -6.919 1.00 88.19 135 TYR A CA 1
ATOM 1119 C C . TYR A 1 135 ? 11.013 6.209 -8.382 1.00 88.19 135 TYR A C 1
ATOM 1121 O O . TYR A 1 135 ? 11.087 5.326 -9.227 1.00 88.19 135 TYR A O 1
ATOM 1129 N N . GLY A 1 136 ? 10.679 7.460 -8.709 1.00 84.00 136 GLY A N 1
ATOM 1130 C CA . GLY A 1 136 ? 10.232 7.855 -10.047 1.00 84.00 136 GLY A CA 1
ATOM 1131 C C . GLY A 1 136 ? 11.254 7.604 -11.152 1.00 84.00 136 GLY A C 1
ATOM 1132 O O . GLY A 1 136 ? 10.848 7.263 -12.260 1.00 84.00 136 GLY A O 1
ATOM 1133 N N . GLY A 1 137 ? 12.549 7.719 -10.841 1.00 83.56 137 GLY A N 1
ATOM 1134 C CA . GLY A 1 137 ? 13.643 7.409 -11.770 1.00 83.56 137 GLY A CA 1
ATOM 1135 C C . GLY A 1 137 ? 13.801 5.917 -12.080 1.00 83.56 137 GLY A C 1
ATOM 1136 O O . GLY A 1 137 ? 14.469 5.569 -13.040 1.00 83.56 137 GLY A O 1
ATOM 1137 N N . PHE A 1 138 ? 13.160 5.034 -11.311 1.00 86.06 138 PHE A N 1
ATOM 1138 C CA . PHE A 1 138 ? 13.225 3.578 -11.487 1.00 86.06 138 PHE A CA 1
ATOM 1139 C C . PHE A 1 138 ? 11.990 3.017 -12.212 1.00 86.06 138 PHE A C 1
ATOM 1141 O O . PHE A 1 138 ? 11.903 1.821 -12.477 1.00 86.06 138 PHE A O 1
ATOM 1148 N N . ILE A 1 139 ? 10.992 3.855 -12.516 1.00 85.81 139 ILE A N 1
ATOM 1149 C CA . ILE A 1 139 ? 9.741 3.406 -13.137 1.00 85.81 139 ILE A CA 1
ATOM 1150 C C . ILE A 1 139 ? 9.948 3.255 -14.640 1.00 85.81 139 ILE A C 1
ATOM 1152 O O . ILE A 1 139 ? 10.098 4.253 -15.346 1.00 85.81 139 ILE A O 1
ATOM 1156 N N . ASN A 1 140 ? 9.881 2.020 -15.144 1.00 80.25 140 ASN A N 1
ATOM 1157 C CA . ASN A 1 140 ? 9.971 1.782 -16.580 1.00 80.25 140 ASN A CA 1
ATOM 1158 C C . ASN A 1 140 ? 8.682 2.205 -17.288 1.00 80.25 140 ASN A C 1
ATOM 1160 O O . ASN A 1 140 ? 7.649 1.549 -17.177 1.00 80.25 140 ASN A O 1
ATOM 1164 N N . ARG A 1 141 ? 8.776 3.316 -18.026 1.00 79.81 141 ARG A N 1
ATOM 1165 C CA . ARG A 1 141 ? 7.681 3.921 -18.800 1.00 79.81 141 ARG A CA 1
ATOM 1166 C C . ARG A 1 141 ? 7.606 3.423 -20.245 1.00 79.81 141 ARG A C 1
ATOM 1168 O O . ARG A 1 141 ? 6.658 3.752 -20.951 1.00 79.81 141 ARG A O 1
ATOM 1175 N N . ALA A 1 142 ? 8.584 2.636 -20.690 1.00 71.38 142 ALA A N 1
ATOM 1176 C CA . ALA A 1 142 ? 8.571 1.995 -22.002 1.00 71.38 142 ALA A CA 1
ATOM 1177 C C . ALA A 1 142 ? 7.520 0.877 -22.070 1.00 71.38 142 ALA A C 1
ATOM 1179 O O . ALA A 1 142 ? 6.935 0.633 -23.125 1.00 71.38 142 ALA A O 1
ATOM 1180 N N . TYR A 1 143 ? 7.246 0.234 -20.928 1.00 78.25 143 TYR A N 1
ATOM 1181 C CA . TYR A 1 143 ? 6.276 -0.851 -20.787 1.00 78.25 143 TYR A CA 1
ATOM 1182 C C . TYR A 1 143 ? 5.066 -0.386 -19.959 1.00 78.25 143 TYR A C 1
ATOM 1184 O O . TYR A 1 143 ? 5.136 -0.378 -18.728 1.00 78.25 143 TYR A O 1
ATOM 1192 N N . PRO A 1 144 ? 3.928 -0.037 -20.594 1.00 81.62 144 PRO A N 1
ATOM 1193 C CA . PRO A 1 144 ? 2.771 0.536 -19.897 1.00 81.62 144 PRO A CA 1
ATOM 1194 C C . PRO A 1 144 ? 2.191 -0.353 -18.791 1.00 81.62 144 PRO A C 1
ATOM 1196 O O . PRO A 1 144 ? 1.645 0.143 -17.807 1.00 81.62 144 PRO A O 1
ATOM 1199 N N . GLU A 1 145 ? 2.288 -1.674 -18.944 1.00 82.56 145 GLU A N 1
ATOM 1200 C CA . GLU A 1 145 ? 1.836 -2.622 -17.924 1.00 82.56 145 GLU A CA 1
ATOM 1201 C C . GLU A 1 145 ? 2.736 -2.572 -16.687 1.00 82.56 145 GLU A C 1
ATOM 1203 O O . GLU A 1 145 ? 2.225 -2.432 -15.578 1.00 82.56 145 GLU A O 1
ATOM 1208 N N . THR A 1 146 ? 4.057 -2.577 -16.876 1.00 83.81 146 THR A N 1
ATOM 1209 C CA . THR A 1 146 ? 5.045 -2.441 -15.797 1.00 83.81 146 THR A CA 1
ATOM 1210 C C . THR A 1 146 ? 4.961 -1.077 -15.116 1.00 83.81 146 THR A C 1
ATOM 1212 O O . THR A 1 146 ? 4.981 -1.015 -13.884 1.00 83.81 146 THR A O 1
ATOM 1215 N N . GLU A 1 147 ? 4.800 0.013 -15.879 1.00 88.81 147 GLU A N 1
ATOM 1216 C CA . GLU A 1 147 ? 4.569 1.356 -15.329 1.00 88.81 147 GLU A CA 1
ATOM 1217 C C . GLU A 1 147 ? 3.338 1.346 -14.416 1.00 88.81 147 GLU A C 1
ATOM 1219 O O . GLU A 1 147 ? 3.414 1.739 -13.251 1.00 88.81 147 GLU A O 1
ATOM 1224 N N . ARG A 1 148 ? 2.206 0.842 -14.920 1.00 89.56 148 ARG A N 1
ATOM 1225 C CA . ARG A 1 148 ? 0.944 0.790 -14.176 1.00 89.56 148 ARG A CA 1
ATOM 1226 C C . ARG A 1 148 ? 1.059 -0.057 -12.909 1.00 89.56 148 ARG A C 1
ATOM 1228 O O . ARG A 1 148 ? 0.618 0.385 -11.852 1.00 89.56 148 ARG A O 1
ATOM 1235 N N . GLU A 1 149 ? 1.639 -1.252 -12.993 1.00 89.50 149 GLU A N 1
ATOM 1236 C CA . GLU A 1 149 ? 1.804 -2.155 -11.844 1.00 89.50 149 GLU A CA 1
ATOM 1237 C C . GLU A 1 149 ? 2.750 -1.575 -10.786 1.00 89.50 149 GLU A C 1
ATOM 1239 O O . GLU A 1 149 ? 2.510 -1.721 -9.586 1.00 89.50 149 GLU A O 1
ATOM 1244 N N . THR A 1 150 ? 3.790 -0.857 -11.212 1.00 90.56 150 THR A N 1
ATOM 1245 C CA . THR A 1 150 ? 4.705 -0.151 -10.306 1.00 90.56 150 THR A CA 1
ATOM 1246 C C . THR A 1 150 ? 4.005 1.023 -9.627 1.00 90.56 150 THR A C 1
ATOM 1248 O O . THR A 1 150 ? 4.099 1.177 -8.410 1.00 90.56 150 THR A O 1
ATOM 1251 N N . LEU A 1 151 ? 3.247 1.830 -10.375 1.00 91.19 151 LEU A N 1
ATOM 1252 C CA . LEU A 1 151 ? 2.477 2.944 -9.814 1.00 91.19 151 LEU A CA 1
ATOM 1253 C C . LEU A 1 151 ? 1.418 2.457 -8.819 1.00 91.19 151 LEU A C 1
ATOM 1255 O O . LEU A 1 151 ? 1.295 3.032 -7.739 1.00 91.19 151 LEU A O 1
ATOM 1259 N N . ASN A 1 152 ? 0.705 1.376 -9.138 1.00 90.56 152 ASN A N 1
ATOM 1260 C CA . ASN A 1 152 ? -0.278 0.773 -8.238 1.00 90.56 152 ASN A CA 1
ATOM 1261 C C . ASN A 1 152 ? 0.370 0.245 -6.953 1.00 90.56 152 ASN A C 1
ATOM 1263 O O . ASN A 1 152 ? -0.155 0.450 -5.857 1.00 90.56 152 ASN A O 1
ATOM 1267 N N . PHE A 1 153 ? 1.536 -0.393 -7.071 1.00 91.75 153 PHE A N 1
ATOM 1268 C CA . PHE A 1 153 ? 2.322 -0.809 -5.916 1.00 91.75 153 PHE A CA 1
ATOM 1269 C C . PHE A 1 153 ? 2.745 0.384 -5.041 1.00 91.75 153 PHE A C 1
ATOM 1271 O O . PHE A 1 153 ? 2.547 0.350 -3.824 1.00 91.75 153 PHE A O 1
ATOM 1278 N N . LEU A 1 154 ? 3.288 1.451 -5.633 1.00 92.44 154 LEU A N 1
ATOM 1279 C CA . LEU A 1 154 ? 3.697 2.644 -4.886 1.00 92.44 154 LEU A CA 1
ATOM 1280 C C . LEU A 1 154 ? 2.502 3.329 -4.206 1.00 92.44 154 LEU A C 1
ATOM 1282 O O . LEU A 1 154 ? 2.619 3.759 -3.058 1.00 92.44 154 LEU A O 1
ATOM 1286 N N . ASP A 1 155 ? 1.345 3.377 -4.866 1.00 92.00 155 ASP A N 1
ATOM 1287 C CA . ASP A 1 155 ? 0.104 3.908 -4.293 1.00 92.00 155 ASP A CA 1
ATOM 1288 C C . ASP A 1 155 ? -0.336 3.088 -3.069 1.00 92.00 155 ASP A C 1
ATOM 1290 O O . ASP A 1 155 ? -0.517 3.617 -1.968 1.00 92.00 155 ASP A O 1
ATOM 1294 N N . LEU A 1 156 ? -0.378 1.760 -3.215 1.00 93.00 156 LEU A N 1
ATOM 1295 C CA . LEU A 1 156 ? -0.655 0.823 -2.128 1.00 93.00 156 LEU A CA 1
ATOM 1296 C C . LEU A 1 156 ? 0.330 0.997 -0.957 1.00 93.00 156 LEU A C 1
ATOM 1298 O O . LEU A 1 156 ? -0.078 0.987 0.214 1.00 93.00 156 LEU A O 1
ATOM 1302 N N . TYR A 1 157 ? 1.617 1.197 -1.252 1.00 94.75 157 TYR A N 1
ATOM 1303 C CA . TYR A 1 157 ? 2.627 1.446 -0.230 1.00 94.75 157 TYR A CA 1
ATOM 1304 C C . TYR A 1 157 ? 2.387 2.778 0.499 1.00 94.75 157 TYR A C 1
ATOM 1306 O O . TYR A 1 157 ? 2.502 2.842 1.728 1.00 94.75 157 TYR A O 1
ATOM 1314 N N . GLY A 1 158 ? 1.968 3.822 -0.219 1.00 94.75 158 GLY A N 1
ATOM 1315 C CA . GLY A 1 158 ? 1.554 5.103 0.357 1.00 94.75 158 GLY A CA 1
ATOM 1316 C C . GLY A 1 158 ? 0.403 4.948 1.355 1.00 94.75 158 GLY A C 1
ATOM 1317 O O . GLY A 1 158 ? 0.497 5.418 2.495 1.00 94.75 158 GLY A O 1
ATOM 1318 N N . ILE A 1 159 ? -0.649 4.209 0.986 1.00 95.44 159 ILE A N 1
ATOM 1319 C CA . ILE A 1 159 ? -1.781 3.902 1.882 1.00 95.44 159 ILE A CA 1
ATOM 1320 C C . ILE A 1 159 ? -1.297 3.169 3.142 1.00 95.44 159 ILE A C 1
ATOM 1322 O O . ILE A 1 159 ? -1.694 3.513 4.262 1.00 95.44 159 ILE A O 1
ATOM 1326 N N . PHE A 1 160 ? -0.423 2.174 2.978 1.00 96.50 160 PHE A N 1
ATOM 1327 C CA . PHE A 1 160 ? 0.140 1.424 4.099 1.00 96.50 160 PHE A CA 1
ATOM 1328 C C . PHE A 1 160 ? 0.990 2.297 5.034 1.00 96.50 160 PHE A C 1
ATOM 1330 O O . PHE A 1 160 ? 0.891 2.144 6.253 1.00 96.50 160 PHE A O 1
ATOM 1337 N N . ASN A 1 161 ? 1.788 3.230 4.507 1.00 96.81 161 ASN A N 1
ATOM 1338 C CA . ASN A 1 161 ? 2.580 4.143 5.335 1.00 96.81 161 ASN A CA 1
ATOM 1339 C C . ASN A 1 161 ? 1.684 5.032 6.206 1.00 96.81 161 ASN A C 1
ATOM 1341 O O . ASN A 1 161 ? 1.945 5.161 7.403 1.00 96.81 161 ASN A O 1
ATOM 1345 N N . ILE A 1 162 ? 0.573 5.540 5.659 1.00 95.75 162 ILE A N 1
ATOM 1346 C CA . ILE A 1 162 ? -0.424 6.286 6.445 1.00 95.75 162 ILE A CA 1
ATOM 1347 C C . ILE A 1 162 ? -0.987 5.410 7.561 1.00 95.75 162 ILE A C 1
ATOM 1349 O O . ILE A 1 162 ? -1.086 5.864 8.703 1.00 95.75 162 ILE A O 1
ATOM 1353 N N . PHE A 1 163 ? -1.346 4.161 7.257 1.00 96.06 163 PHE A N 1
ATOM 1354 C CA . PHE A 1 163 ? -1.817 3.233 8.281 1.00 96.06 163 PHE A CA 1
ATOM 1355 C C . PHE A 1 163 ? -0.777 3.047 9.384 1.00 96.06 163 PHE A C 1
ATOM 1357 O O . PHE A 1 163 ? -1.092 3.272 10.552 1.00 96.06 163 PHE A O 1
ATOM 1364 N N . ARG A 1 164 ? 0.455 2.681 9.017 1.00 96.31 164 ARG A N 1
ATOM 1365 C CA . ARG A 1 164 ? 1.554 2.422 9.953 1.00 96.31 164 ARG A CA 1
ATOM 1366 C C . ARG A 1 164 ? 1.772 3.603 10.893 1.00 96.31 164 ARG A C 1
ATOM 1368 O O . ARG A 1 164 ? 1.725 3.426 12.106 1.00 96.31 164 ARG A O 1
ATOM 1375 N N . GLU A 1 165 ? 1.949 4.801 10.339 1.00 95.38 165 GLU A N 1
ATOM 1376 C CA . GLU A 1 165 ? 2.242 6.011 11.114 1.00 95.38 165 GLU A CA 1
ATOM 1377 C C . GLU A 1 165 ? 1.155 6.364 12.130 1.00 95.38 165 GLU A C 1
ATOM 1379 O O . GLU A 1 165 ? 1.446 6.943 13.178 1.00 95.38 165 GLU A O 1
ATOM 1384 N N . ASN A 1 166 ? -0.109 6.075 11.814 1.00 94.31 166 ASN A N 1
ATOM 1385 C CA . ASN A 1 166 ? -1.210 6.319 12.739 1.00 94.31 166 ASN A CA 1
ATOM 1386 C C . ASN A 1 166 ? -1.365 5.162 13.731 1.00 94.31 166 ASN A C 1
ATOM 1388 O O . ASN A 1 166 ? -1.544 5.405 14.918 1.00 94.31 166 ASN A O 1
ATOM 1392 N N . ALA A 1 167 ? -1.233 3.916 13.281 1.00 93.06 167 ALA A N 1
ATOM 1393 C CA . ALA A 1 167 ? -1.347 2.735 14.128 1.00 93.06 167 ALA A CA 1
ATOM 1394 C C . ALA A 1 167 ? -0.272 2.685 15.226 1.00 93.06 167 ALA A C 1
ATOM 1396 O O . ALA A 1 167 ? -0.580 2.312 16.354 1.00 93.06 167 ALA A O 1
ATOM 1397 N N . GLU A 1 168 ? 0.961 3.108 14.933 1.00 93.50 168 GLU A N 1
ATOM 1398 C CA . GLU A 1 168 ? 2.063 3.179 15.908 1.00 93.50 168 GLU A CA 1
ATOM 1399 C C . GLU A 1 168 ? 1.808 4.186 17.040 1.00 93.50 168 GLU A C 1
ATOM 1401 O O . GLU A 1 168 ? 2.366 4.047 18.127 1.00 93.50 168 GLU A O 1
ATOM 1406 N N . LYS A 1 169 ? 0.934 5.174 16.814 1.00 93.38 169 LYS A N 1
ATOM 1407 C CA . LYS A 1 169 ? 0.543 6.186 17.809 1.00 93.38 169 LYS A CA 1
ATOM 1408 C C . LYS A 1 169 ? -0.624 5.734 18.690 1.00 93.38 169 LYS A C 1
ATOM 1410 O O . LYS A 1 169 ? -0.958 6.420 19.653 1.00 93.38 169 LYS A O 1
ATOM 1415 N N . ILE A 1 170 ? -1.265 4.611 18.365 1.00 89.12 170 ILE A N 1
ATOM 1416 C CA . ILE A 1 170 ? -2.419 4.100 19.106 1.00 89.12 170 ILE A CA 1
ATOM 1417 C C . ILE A 1 170 ? -1.942 3.106 20.168 1.00 89.12 170 ILE A C 1
ATOM 1419 O O . ILE A 1 170 ? -1.299 2.100 19.868 1.00 89.12 170 ILE A O 1
ATOM 1423 N N . GLY A 1 171 ? -2.319 3.353 21.423 1.00 85.62 171 GLY A N 1
ATOM 1424 C CA . GLY A 1 171 ? -2.105 2.424 22.533 1.00 85.62 171 GLY A CA 1
ATOM 1425 C C . GLY A 1 171 ? -3.085 1.249 22.509 1.00 85.62 171 GLY A C 1
ATOM 1426 O O . GLY A 1 171 ? -3.990 1.191 23.336 1.00 85.62 171 GLY A O 1
ATOM 1427 N N . PHE A 1 172 ? -2.937 0.324 21.556 1.00 87.50 172 PHE A N 1
ATOM 1428 C CA . PHE A 1 172 ? -3.788 -0.870 21.487 1.00 87.50 172 PHE A CA 1
ATOM 1429 C C . PHE A 1 172 ? -3.558 -1.816 22.680 1.00 87.50 172 PHE A C 1
ATOM 1431 O O . PHE A 1 172 ? -2.414 -1.982 23.118 1.00 87.50 172 PHE A O 1
ATOM 1438 N N . PRO A 1 173 ? -4.591 -2.547 23.137 1.00 86.06 173 PRO A N 1
ATOM 1439 C CA . PRO A 1 173 ? -4.424 -3.633 24.102 1.00 86.06 173 PRO A CA 1
ATOM 1440 C C . PRO A 1 173 ? -3.483 -4.728 23.591 1.00 86.06 173 PRO A C 1
ATOM 1442 O O . PRO A 1 173 ? -3.369 -4.949 22.383 1.00 86.06 173 PRO A O 1
ATOM 1445 N N . ASN A 1 174 ? -2.824 -5.445 24.509 1.00 86.00 174 ASN A N 1
ATOM 1446 C CA . ASN A 1 174 ? -1.694 -6.341 24.212 1.00 86.00 174 ASN A CA 1
ATOM 1447 C C . ASN A 1 174 ? -1.918 -7.291 23.024 1.00 86.00 174 ASN A C 1
ATOM 1449 O O . ASN A 1 174 ? -1.039 -7.426 22.169 1.00 86.00 174 ASN A O 1
ATOM 1453 N N . LEU A 1 175 ? -3.086 -7.937 22.942 1.00 84.88 175 LEU A N 1
ATOM 1454 C CA . LEU A 1 175 ? -3.382 -8.861 21.849 1.00 84.88 175 LEU A CA 1
ATOM 1455 C C . LEU A 1 175 ? -3.472 -8.123 20.508 1.00 84.88 175 LEU A C 1
ATOM 1457 O O . LEU A 1 175 ? -2.755 -8.471 19.571 1.00 84.88 175 LEU A O 1
ATOM 1461 N N . THR A 1 176 ? -4.314 -7.094 20.417 1.00 86.31 176 THR A N 1
ATOM 1462 C CA . THR A 1 176 ? -4.506 -6.290 19.201 1.00 86.31 176 THR A CA 1
ATOM 1463 C C . THR A 1 176 ? -3.196 -5.633 18.765 1.00 86.31 176 THR A C 1
ATOM 1465 O O . THR A 1 176 ? -2.824 -5.731 17.595 1.00 86.31 176 THR A O 1
ATOM 1468 N N . ASN A 1 177 ? -2.422 -5.104 19.714 1.00 88.88 177 ASN A N 1
ATOM 1469 C CA . ASN A 1 177 ? -1.097 -4.538 19.472 1.00 88.88 177 ASN A CA 1
ATOM 1470 C C . ASN A 1 177 ? -0.147 -5.552 18.809 1.00 88.88 177 ASN A C 1
ATOM 1472 O O . ASN A 1 177 ? 0.501 -5.243 17.810 1.00 88.88 177 ASN A O 1
ATOM 1476 N N . ARG A 1 178 ? -0.104 -6.799 19.302 1.00 88.75 178 ARG A N 1
ATOM 1477 C CA . ARG A 1 178 ? 0.728 -7.861 18.710 1.00 88.75 178 ARG A CA 1
ATOM 1478 C C . ARG A 1 178 ? 0.341 -8.157 17.258 1.00 88.75 178 ARG A C 1
ATOM 1480 O O . ARG A 1 178 ? 1.227 -8.314 16.415 1.00 88.75 178 ARG A O 1
ATOM 1487 N N . TYR A 1 179 ? -0.957 -8.235 16.954 1.00 87.62 179 TYR A N 1
ATOM 1488 C CA . TYR A 1 179 ? -1.438 -8.460 15.584 1.00 87.62 179 TYR A CA 1
ATOM 1489 C C . TYR A 1 179 ? -1.066 -7.305 14.653 1.00 87.62 179 TYR A C 1
ATOM 1491 O O . TYR A 1 179 ? -0.519 -7.556 13.578 1.00 87.62 179 TYR A O 1
ATOM 1499 N N . VAL A 1 180 ? -1.306 -6.064 15.086 1.00 91.69 180 VAL A N 1
ATOM 1500 C CA . VAL A 1 180 ? -1.000 -4.855 14.308 1.00 91.69 180 VAL A CA 1
ATOM 1501 C C . VAL A 1 180 ? 0.499 -4.743 14.045 1.00 91.69 180 VAL A C 1
ATOM 1503 O O . VAL A 1 180 ? 0.896 -4.597 12.892 1.00 91.69 180 VAL A O 1
ATOM 1506 N N . LYS A 1 181 ? 1.345 -4.920 15.069 1.00 92.88 181 LYS A N 1
ATOM 1507 C CA . LYS A 1 181 ? 2.808 -4.921 14.908 1.00 92.88 181 LYS A CA 1
ATOM 1508 C C . LYS A 1 181 ? 3.276 -5.996 13.936 1.00 92.88 181 LYS A C 1
ATOM 1510 O O . LYS A 1 181 ? 4.047 -5.707 13.031 1.00 92.88 181 LYS A O 1
ATOM 1515 N N . THR A 1 182 ? 2.763 -7.220 14.071 1.00 92.81 182 THR A N 1
ATOM 1516 C CA . THR A 1 182 ? 3.128 -8.322 13.167 1.00 92.81 182 THR A CA 1
ATOM 1517 C C . THR A 1 182 ? 2.725 -8.012 11.725 1.00 92.81 182 THR A C 1
ATOM 1519 O O . THR A 1 182 ? 3.492 -8.278 10.802 1.00 92.81 182 THR A O 1
ATOM 1522 N N . PHE A 1 183 ? 1.529 -7.454 11.521 1.00 93.69 183 PHE A N 1
ATOM 1523 C CA . PHE A 1 183 ? 1.067 -7.033 10.202 1.00 93.69 183 PHE A CA 1
ATOM 1524 C C . PHE A 1 183 ? 1.963 -5.936 9.613 1.00 93.69 183 PHE A C 1
ATOM 1526 O O . PHE A 1 183 ? 2.409 -6.083 8.476 1.00 93.69 183 PHE A O 1
ATOM 1533 N N . ILE A 1 184 ? 2.283 -4.895 10.388 1.00 95.56 184 ILE A N 1
ATOM 1534 C CA . ILE A 1 184 ? 3.180 -3.810 9.968 1.00 95.56 184 ILE A CA 1
ATOM 1535 C C . ILE A 1 184 ? 4.548 -4.365 9.573 1.00 95.56 184 ILE A C 1
ATOM 1537 O O . ILE A 1 184 ? 5.013 -4.097 8.469 1.00 95.56 184 ILE A O 1
ATOM 1541 N N . THR A 1 185 ? 5.180 -5.164 10.435 1.00 95.69 185 THR A N 1
ATOM 1542 C CA . THR A 1 185 ? 6.520 -5.705 10.179 1.00 95.69 185 THR A CA 1
ATOM 1543 C C . THR A 1 185 ? 6.544 -6.568 8.923 1.00 95.69 185 THR A C 1
ATOM 1545 O O . THR A 1 185 ? 7.368 -6.335 8.043 1.00 95.69 185 THR A O 1
ATOM 1548 N N . L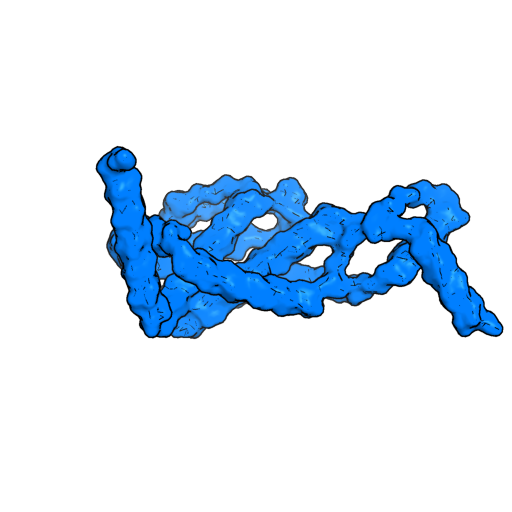YS A 1 186 ? 5.620 -7.529 8.796 1.00 95.25 186 LYS A N 1
ATOM 1549 C CA . LYS A 1 186 ? 5.587 -8.424 7.630 1.00 95.25 186 LYS A CA 1
ATOM 1550 C C . LYS A 1 186 ? 5.312 -7.677 6.325 1.00 95.25 186 LYS A C 1
ATOM 1552 O O . LYS A 1 186 ? 5.964 -7.952 5.327 1.00 95.25 186 LYS A O 1
ATOM 1557 N N . THR A 1 187 ? 4.382 -6.724 6.345 1.00 94.81 187 THR A N 1
ATOM 1558 C CA . THR A 1 187 ? 4.035 -5.935 5.152 1.00 94.81 187 THR A CA 1
ATOM 1559 C C . THR A 1 187 ? 5.183 -5.024 4.743 1.00 94.81 187 THR A C 1
ATOM 1561 O O . THR A 1 187 ? 5.528 -4.974 3.570 1.00 94.81 187 THR A O 1
ATOM 1564 N N . LYS A 1 188 ? 5.832 -4.364 5.711 1.00 95.75 188 LYS A N 1
ATOM 1565 C CA . LYS A 1 188 ? 7.004 -3.522 5.453 1.00 95.75 188 LYS A CA 1
ATOM 1566 C C . LYS A 1 188 ? 8.139 -4.323 4.820 1.00 95.75 188 LYS A C 1
ATOM 1568 O O . LYS A 1 188 ? 8.696 -3.870 3.831 1.00 95.75 188 LYS A O 1
ATOM 1573 N N . ASN A 1 189 ? 8.461 -5.495 5.368 1.00 95.25 189 ASN A N 1
ATOM 1574 C CA . ASN A 1 189 ? 9.503 -6.350 4.801 1.00 95.25 189 ASN A CA 1
ATOM 1575 C C . ASN A 1 189 ? 9.156 -6.739 3.365 1.00 95.25 189 ASN A C 1
ATOM 1577 O O . ASN A 1 189 ? 9.982 -6.574 2.478 1.00 95.25 189 ASN A O 1
ATOM 1581 N N . LYS A 1 190 ? 7.908 -7.151 3.120 1.00 94.69 190 LYS A N 1
ATOM 1582 C CA . LYS A 1 190 ? 7.501 -7.577 1.786 1.00 94.69 190 LYS A CA 1
ATOM 1583 C C . LYS A 1 190 ? 7.541 -6.443 0.758 1.00 94.69 190 LYS A C 1
ATOM 1585 O O . LYS A 1 190 ? 8.034 -6.639 -0.343 1.00 94.69 190 LYS A O 1
ATOM 1590 N N . PHE A 1 191 ? 7.089 -5.247 1.128 1.00 94.56 191 PHE A N 1
ATOM 1591 C CA . PHE A 1 191 ? 7.210 -4.074 0.261 1.00 94.56 191 PHE A CA 1
ATOM 1592 C C . PHE A 1 191 ? 8.660 -3.647 0.049 1.00 94.56 191 PHE A C 1
ATOM 1594 O O . PHE A 1 191 ? 8.987 -3.190 -1.036 1.00 94.56 191 PHE A O 1
ATOM 1601 N N . ASN A 1 192 ? 9.540 -3.815 1.037 1.00 94.94 192 ASN A N 1
ATOM 1602 C CA . ASN A 1 192 ? 10.964 -3.551 0.844 1.00 94.94 192 ASN A CA 1
ATOM 1603 C C . ASN A 1 192 ? 11.586 -4.503 -0.181 1.00 94.94 192 ASN A C 1
ATOM 1605 O O . ASN A 1 192 ? 12.288 -4.020 -1.055 1.00 94.94 192 ASN A O 1
ATOM 1609 N N . GLU A 1 193 ? 11.274 -5.801 -0.136 1.00 94.81 193 GLU A N 1
ATOM 1610 C CA . GLU A 1 193 ? 11.744 -6.757 -1.152 1.00 94.81 193 GLU A CA 1
ATOM 1611 C C . GLU A 1 193 ? 11.270 -6.355 -2.564 1.00 94.81 193 GLU A C 1
ATOM 1613 O O . GLU A 1 193 ? 12.031 -6.411 -3.525 1.00 94.81 193 GLU A O 1
ATOM 1618 N N . MET A 1 194 ? 10.024 -5.885 -2.699 1.00 93.56 194 MET A N 1
ATOM 1619 C CA . MET A 1 194 ? 9.503 -5.386 -3.982 1.00 93.56 194 MET A CA 1
ATOM 1620 C C . MET A 1 194 ? 10.224 -4.114 -4.451 1.00 93.56 194 MET A C 1
ATOM 1622 O O . MET A 1 194 ? 10.462 -3.937 -5.644 1.00 93.56 194 MET A O 1
ATOM 1626 N N . LEU A 1 195 ? 10.583 -3.221 -3.522 1.00 94.06 195 LEU A N 1
ATOM 1627 C CA . LEU A 1 195 ? 11.356 -2.015 -3.837 1.00 94.06 195 LEU A CA 1
ATOM 1628 C C . LEU A 1 195 ? 12.790 -2.348 -4.219 1.00 94.06 195 LEU A C 1
ATOM 1630 O O . LEU A 1 195 ? 13.320 -1.688 -5.100 1.00 94.06 195 LEU A O 1
ATOM 1634 N N . GLU A 1 196 ? 13.401 -3.345 -3.582 1.00 93.56 196 GLU A N 1
ATOM 1635 C CA . GLU A 1 196 ? 14.732 -3.826 -3.950 1.00 93.56 196 GLU A CA 1
ATOM 1636 C C . GLU A 1 196 ? 14.733 -4.278 -5.409 1.00 93.56 196 GLU A C 1
ATOM 1638 O O . GLU A 1 196 ? 15.526 -3.743 -6.177 1.00 93.56 196 GLU A O 1
ATOM 1643 N N . VAL A 1 197 ? 13.767 -5.113 -5.817 1.00 90.88 197 VAL A N 1
ATOM 1644 C CA . VAL A 1 197 ? 13.594 -5.526 -7.224 1.00 90.88 197 VAL A CA 1
ATOM 1645 C C . VAL A 1 197 ? 13.360 -4.334 -8.154 1.00 90.88 197 VAL A C 1
ATOM 1647 O O . VAL A 1 197 ? 13.956 -4.266 -9.224 1.00 90.88 197 VAL A O 1
ATOM 1650 N N . LEU A 1 198 ? 12.544 -3.355 -7.748 1.00 89.56 198 LEU A N 1
ATOM 1651 C CA . LEU A 1 198 ? 12.342 -2.132 -8.534 1.00 89.56 198 LEU A CA 1
ATOM 1652 C C . LEU A 1 198 ? 13.650 -1.344 -8.730 1.00 89.56 198 LEU A C 1
ATOM 1654 O O . LEU A 1 198 ? 13.843 -0.726 -9.772 1.00 89.56 198 LEU A O 1
ATOM 1658 N N . THR A 1 199 ? 14.533 -1.338 -7.730 1.00 90.94 199 THR A N 1
ATOM 1659 C CA . THR A 1 199 ? 15.775 -0.547 -7.746 1.00 90.94 199 THR A CA 1
ATOM 1660 C C . THR A 1 199 ? 17.012 -1.310 -8.220 1.00 90.94 199 THR A C 1
ATOM 1662 O O . THR A 1 199 ? 18.041 -0.680 -8.453 1.00 90.94 199 THR A O 1
ATOM 1665 N N . GLU A 1 200 ? 16.936 -2.636 -8.367 1.00 87.25 200 GLU A N 1
ATOM 1666 C CA . GLU A 1 200 ? 18.073 -3.511 -8.691 1.00 87.25 200 GLU A CA 1
ATOM 1667 C C . GLU A 1 200 ? 18.726 -3.145 -10.031 1.00 87.25 200 GLU A C 1
ATOM 1669 O O . GLU A 1 200 ? 19.949 -3.154 -10.149 1.00 87.25 200 GLU A O 1
ATOM 1674 N N . GLY A 1 201 ? 17.918 -2.736 -11.012 1.00 74.06 201 GLY A N 1
ATOM 1675 C CA . GLY A 1 201 ? 18.385 -2.285 -12.326 1.00 74.06 201 GLY A CA 1
ATOM 1676 C C . GLY A 1 201 ? 19.000 -0.880 -12.357 1.00 74.06 201 GLY A C 1
ATOM 1677 O O . GLY A 1 201 ? 19.431 -0.442 -13.420 1.00 74.06 201 GLY A O 1
ATOM 1678 N N . GLY A 1 202 ? 19.046 -0.171 -11.223 1.00 82.12 202 GLY A N 1
ATOM 1679 C CA . GLY A 1 202 ? 19.450 1.234 -11.165 1.00 82.12 202 GLY A CA 1
ATOM 1680 C C . GLY A 1 202 ? 18.386 2.193 -11.710 1.00 82.12 202 GLY A C 1
ATOM 1681 O O . GLY A 1 202 ? 17.309 1.786 -12.146 1.00 82.12 202 GLY A O 1
ATOM 1682 N N . GLU A 1 203 ? 18.666 3.497 -11.637 1.00 83.19 203 GLU A N 1
ATOM 1683 C CA . GLU A 1 203 ? 17.801 4.493 -12.277 1.00 83.19 203 GLU A CA 1
ATOM 1684 C C . GLU A 1 203 ? 17.829 4.308 -13.794 1.00 83.19 203 GLU A C 1
ATOM 1686 O O . GLU A 1 203 ? 18.873 4.038 -14.391 1.00 83.19 203 GLU A O 1
ATOM 1691 N N . ILE A 1 204 ? 16.673 4.476 -14.426 1.00 75.56 204 ILE A N 1
ATOM 1692 C CA . ILE A 1 204 ? 16.530 4.293 -15.861 1.00 75.56 204 ILE A CA 1
ATOM 1693 C C . ILE A 1 204 ? 17.239 5.436 -16.568 1.00 75.56 204 ILE A C 1
ATOM 1695 O O . ILE A 1 204 ? 16.808 6.593 -16.545 1.00 75.56 204 ILE A O 1
ATOM 1699 N N . ASN A 1 205 ? 18.321 5.091 -17.258 1.00 78.38 205 ASN A N 1
ATOM 1700 C CA . ASN A 1 205 ? 18.971 5.999 -18.177 1.00 78.38 205 ASN A CA 1
ATOM 1701 C C . ASN A 1 205 ? 18.191 6.028 -19.495 1.00 78.38 205 ASN A C 1
ATOM 1703 O O . ASN A 1 205 ? 18.458 5.265 -20.422 1.00 78.38 205 ASN A O 1
ATOM 1707 N N . HIS A 1 206 ? 17.219 6.935 -19.581 1.00 73.00 206 HIS A N 1
ATOM 1708 C CA . HIS A 1 206 ? 16.388 7.097 -20.774 1.00 73.00 206 HIS A CA 1
ATOM 1709 C C . HIS A 1 206 ? 17.202 7.390 -22.047 1.00 73.00 206 HIS A C 1
ATOM 1711 O O . HIS A 1 206 ? 16.755 7.044 -23.139 1.00 73.00 206 HIS A O 1
ATOM 1717 N N . GLU A 1 207 ? 18.382 8.023 -21.932 1.00 78.19 207 GLU A N 1
ATOM 1718 C CA . GLU A 1 207 ? 19.257 8.249 -23.089 1.00 78.19 207 GLU A CA 1
ATOM 1719 C C . GLU A 1 207 ? 19.867 6.924 -23.581 1.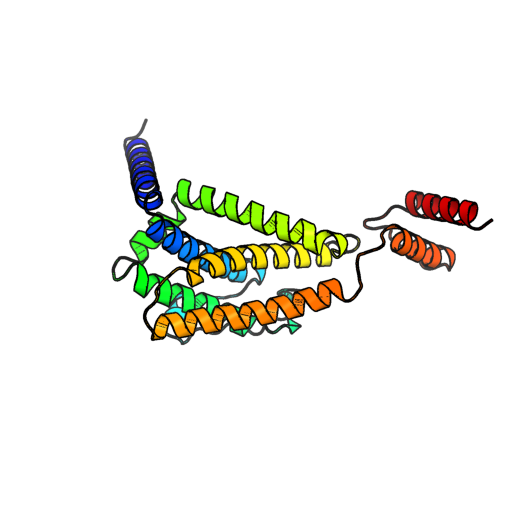00 78.19 207 GLU A C 1
ATOM 1721 O O . GLU A 1 207 ? 19.847 6.646 -24.778 1.00 78.19 207 GLU A O 1
ATOM 1726 N N . GLU A 1 208 ? 20.337 6.077 -22.669 1.00 78.50 208 GLU A N 1
ATOM 1727 C CA . GLU A 1 208 ? 20.970 4.785 -22.971 1.00 78.50 208 GLU A CA 1
ATOM 1728 C C . GLU A 1 208 ? 19.967 3.707 -23.410 1.00 78.50 208 GLU A C 1
ATOM 1730 O O . GLU A 1 208 ? 20.249 2.946 -24.335 1.00 78.50 208 GLU A O 1
ATOM 1735 N N . GLU A 1 209 ? 18.758 3.683 -22.839 1.00 75.56 209 GLU A N 1
ATOM 1736 C CA . GLU A 1 209 ? 17.684 2.775 -23.269 1.00 75.56 209 GLU A CA 1
ATOM 1737 C C . GLU A 1 209 ? 17.219 3.120 -24.697 1.00 75.56 209 GLU A C 1
ATOM 1739 O O . GLU A 1 209 ? 17.075 2.237 -25.545 1.00 75.56 209 GLU A O 1
ATOM 1744 N N . ALA A 1 210 ? 17.072 4.414 -25.010 1.00 81.75 210 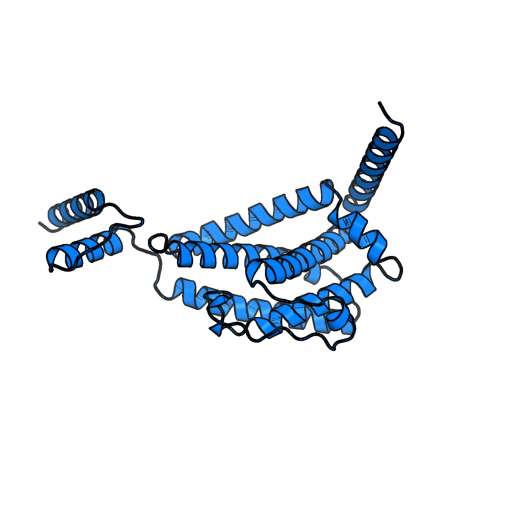ALA A N 1
ATOM 1745 C CA . ALA A 1 210 ? 16.736 4.872 -26.358 1.00 81.75 210 ALA A CA 1
ATOM 1746 C C . ALA A 1 210 ? 17.843 4.555 -27.381 1.00 81.75 210 ALA A C 1
ATOM 1748 O O . ALA A 1 210 ? 17.535 4.212 -28.525 1.00 81.75 210 ALA A O 1
ATOM 1749 N N . LEU A 1 211 ? 19.116 4.654 -26.982 1.00 84.06 211 LEU A N 1
ATOM 1750 C CA . LEU A 1 211 ? 20.256 4.245 -27.810 1.00 84.06 211 LEU A CA 1
ATOM 1751 C C . LEU A 1 211 ? 20.284 2.730 -28.035 1.00 84.06 211 LEU A C 1
ATOM 1753 O O . LEU A 1 211 ? 20.440 2.305 -29.173 1.00 84.06 211 LEU A O 1
ATOM 1757 N N . SER A 1 212 ? 20.042 1.929 -26.998 1.00 83.56 212 SER A N 1
ATOM 1758 C CA . SER A 1 212 ? 20.000 0.464 -27.102 1.00 83.56 212 SER A CA 1
ATOM 1759 C C . SER A 1 212 ? 18.904 -0.003 -28.067 1.00 83.56 212 SER A C 1
ATOM 1761 O O . SER A 1 212 ? 19.136 -0.853 -28.923 1.00 83.56 212 SER A O 1
ATOM 1763 N N . LEU A 1 213 ? 17.709 0.602 -27.999 1.00 83.31 213 LEU A N 1
ATOM 1764 C CA . LEU A 1 213 ? 16.629 0.344 -28.963 1.00 83.31 213 LEU A CA 1
ATOM 1765 C C . LEU A 1 213 ? 17.036 0.701 -30.400 1.00 83.31 213 LEU A C 1
ATOM 1767 O O . LEU A 1 213 ? 16.685 -0.017 -31.336 1.00 83.31 213 LEU A O 1
ATOM 1771 N N . LEU A 1 214 ? 17.785 1.793 -30.580 1.00 87.12 214 LEU A N 1
ATOM 1772 C CA . LEU A 1 214 ? 18.304 2.189 -31.888 1.00 87.12 214 LEU A CA 1
ATOM 1773 C C . LEU A 1 214 ? 19.350 1.194 -32.411 1.00 87.12 214 LEU A C 1
ATOM 1775 O O . LEU A 1 214 ? 19.318 0.872 -33.593 1.00 87.12 214 LEU A O 1
ATOM 1779 N N . GLU A 1 215 ? 20.233 0.682 -31.553 1.00 87.69 215 GLU A N 1
ATOM 1780 C CA . GLU A 1 215 ? 21.237 -0.327 -31.918 1.00 87.69 215 GLU A CA 1
ATOM 1781 C C . GLU A 1 215 ? 20.596 -1.641 -32.376 1.00 87.69 215 GLU A C 1
ATOM 1783 O O . GLU A 1 215 ? 21.010 -2.204 -33.388 1.00 87.69 215 GLU A O 1
ATOM 1788 N N . PHE A 1 216 ? 19.544 -2.109 -31.694 1.00 84.12 216 PHE A N 1
ATOM 1789 C CA . PHE A 1 216 ? 18.797 -3.291 -32.136 1.00 84.12 216 PHE A CA 1
ATOM 1790 C C . PHE A 1 216 ? 18.128 -3.074 -33.501 1.00 84.12 216 PHE A C 1
ATOM 1792 O O . PHE A 1 216 ? 18.169 -3.965 -34.352 1.00 84.12 216 PHE A O 1
ATOM 1799 N N . GLU A 1 217 ? 17.555 -1.889 -33.736 1.00 87.44 217 GLU A N 1
ATOM 1800 C CA . GLU A 1 217 ? 16.982 -1.527 -35.038 1.00 87.44 217 GLU A CA 1
ATOM 1801 C C . GLU A 1 217 ? 18.055 -1.471 -36.140 1.00 87.44 217 GLU A C 1
ATOM 1803 O O . GLU A 1 217 ? 17.857 -2.013 -37.229 1.00 87.44 217 GLU A O 1
ATOM 1808 N N . GLU A 1 218 ? 19.218 -0.872 -35.859 1.00 87.62 218 GLU A N 1
ATOM 1809 C CA . GLU A 1 218 ? 20.367 -0.819 -36.777 1.00 87.62 218 GLU A CA 1
ATOM 1810 C C . GLU A 1 218 ? 20.963 -2.211 -37.053 1.00 87.62 218 GLU A C 1
ATOM 1812 O O . GLU A 1 218 ? 21.451 -2.462 -38.157 1.00 87.62 218 GLU A O 1
ATOM 1817 N N . ALA A 1 219 ? 20.856 -3.141 -36.100 1.00 90.19 219 ALA A N 1
ATOM 1818 C CA . ALA A 1 219 ? 21.194 -4.555 -36.266 1.00 90.19 219 ALA A CA 1
ATOM 1819 C C . ALA A 1 219 ? 20.131 -5.360 -37.049 1.00 90.19 219 ALA A C 1
ATOM 1821 O O . ALA A 1 219 ? 20.296 -6.565 -37.252 1.00 90.19 219 ALA A O 1
ATOM 1822 N N . GLY A 1 220 ? 19.055 -4.714 -37.514 1.00 85.31 220 GLY A N 1
ATOM 1823 C CA . GLY A 1 220 ? 18.015 -5.317 -38.352 1.00 85.31 220 GLY A CA 1
ATOM 1824 C C . GLY A 1 220 ? 16.858 -5.962 -37.585 1.00 85.31 220 GLY A C 1
ATOM 1825 O O . GLY A 1 220 ? 16.043 -6.653 -38.199 1.00 85.31 220 GLY A O 1
ATOM 1826 N N . ILE A 1 221 ? 16.761 -5.754 -36.269 1.00 84.44 221 ILE A N 1
ATOM 1827 C CA . ILE A 1 221 ? 15.618 -6.202 -35.463 1.00 84.44 221 ILE A CA 1
ATOM 1828 C C . ILE A 1 221 ? 14.489 -5.178 -35.599 1.00 84.44 221 ILE A C 1
ATOM 1830 O O . ILE A 1 221 ? 14.692 -3.981 -35.421 1.00 84.44 221 ILE A O 1
ATOM 1834 N N . GLU A 1 222 ? 13.273 -5.628 -35.899 1.00 86.06 222 GLU A N 1
ATOM 1835 C CA . GLU A 1 222 ? 12.126 -4.724 -35.986 1.00 86.06 222 GLU A CA 1
ATOM 1836 C C . GLU A 1 222 ? 11.730 -4.213 -34.590 1.00 86.06 222 GLU A C 1
ATOM 1838 O O . GLU A 1 222 ? 11.288 -4.982 -33.734 1.00 86.06 222 GLU A O 1
ATOM 1843 N N . ILE A 1 223 ? 11.863 -2.902 -34.362 1.00 79.94 223 ILE A N 1
ATOM 1844 C CA . ILE A 1 223 ? 11.526 -2.253 -33.091 1.00 79.94 223 ILE A CA 1
ATOM 1845 C C . ILE A 1 223 ? 10.233 -1.449 -33.220 1.00 79.94 223 ILE A C 1
ATOM 1847 O O . ILE A 1 223 ? 10.100 -0.545 -34.047 1.00 79.94 223 ILE A O 1
ATOM 1851 N N . LYS A 1 224 ? 9.280 -1.721 -32.325 1.00 80.12 224 LYS A N 1
ATOM 1852 C CA . LYS A 1 224 ? 8.142 -0.829 -32.087 1.00 80.12 224 LYS A CA 1
ATOM 1853 C C . LYS A 1 224 ? 8.540 0.210 -31.048 1.00 80.12 224 LYS A C 1
ATOM 1855 O O . LYS A 1 224 ? 8.646 -0.097 -29.866 1.00 80.12 224 LYS A O 1
ATOM 1860 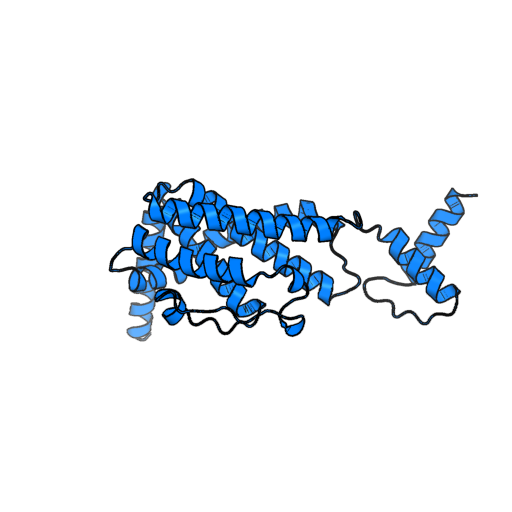N N . TRP A 1 225 ? 8.727 1.444 -31.496 1.00 76.94 225 TRP A N 1
ATOM 1861 C CA . TRP A 1 225 ? 9.022 2.592 -30.641 1.00 76.94 225 TRP A CA 1
ATOM 1862 C C . TRP A 1 225 ? 7.813 2.927 -29.745 1.00 76.94 225 TRP A C 1
ATOM 1864 O O . TRP A 1 225 ? 6.892 3.627 -30.167 1.00 76.94 225 TRP A O 1
ATOM 1874 N N . VAL A 1 226 ? 7.795 2.387 -28.522 1.00 59.62 226 VAL A N 1
ATOM 1875 C CA . VAL A 1 226 ? 6.777 2.633 -27.484 1.00 59.62 226 VAL A CA 1
ATOM 1876 C C . VAL A 1 226 ? 7.442 3.355 -26.314 1.00 59.62 226 VAL A C 1
ATOM 1878 O O . VAL A 1 226 ? 8.507 2.951 -25.863 1.00 59.62 226 VAL A O 1
ATOM 1881 N N . GLY A 1 227 ? 6.859 4.468 -25.861 1.00 59.03 227 GLY A N 1
ATOM 1882 C CA . GLY A 1 227 ? 7.421 5.300 -24.784 1.00 59.03 227 GLY A CA 1
ATOM 1883 C C . GLY A 1 227 ? 8.603 6.195 -25.192 1.00 59.03 227 GLY A C 1
ATOM 1884 O O . GLY A 1 227 ? 8.845 7.204 -24.539 1.00 59.03 227 GLY A O 1
ATOM 1885 N N . TYR A 1 228 ? 9.268 5.896 -26.312 1.00 70.44 228 TYR A N 1
ATOM 1886 C CA . TYR A 1 228 ? 10.397 6.655 -26.865 1.00 70.44 228 TYR A CA 1
ATOM 1887 C C . TYR A 1 228 ? 10.193 6.975 -28.348 1.00 70.44 228 TYR A C 1
ATOM 1889 O O . TYR A 1 228 ? 9.411 6.313 -29.031 1.00 70.44 228 TYR A O 1
ATOM 1897 N N . SER A 1 229 ? 10.924 7.962 -28.880 1.00 81.00 229 SER A N 1
ATOM 1898 C CA . SER A 1 229 ? 10.935 8.246 -30.317 1.00 81.00 229 SER A CA 1
ATOM 1899 C C . SER A 1 229 ? 12.296 7.970 -30.960 1.00 81.00 229 SER A C 1
ATOM 1901 O O . SER A 1 229 ? 13.340 8.431 -30.494 1.00 81.00 229 SER A O 1
ATOM 1903 N N . ARG A 1 230 ? 12.277 7.308 -32.124 1.00 84.56 230 ARG A N 1
ATOM 1904 C CA . ARG A 1 230 ? 13.465 7.085 -32.970 1.00 84.56 230 ARG A CA 1
ATOM 1905 C C . ARG A 1 230 ? 14.254 8.369 -33.231 1.00 84.56 230 ARG A C 1
ATOM 1907 O O . ARG A 1 230 ? 15.480 8.388 -33.287 1.00 84.56 230 ARG A O 1
ATOM 1914 N N . LYS A 1 231 ? 13.528 9.475 -33.413 1.00 88.50 231 LYS A N 1
ATOM 1915 C CA . LYS A 1 231 ? 14.100 10.799 -33.677 1.00 88.50 231 LYS A CA 1
ATOM 1916 C C . LYS A 1 231 ? 14.890 11.330 -32.480 1.00 88.50 231 LYS A C 1
ATOM 1918 O O . LYS A 1 231 ? 15.918 11.972 -32.689 1.00 88.50 231 LYS A O 1
ATOM 1923 N N . GLU A 1 232 ? 14.414 11.107 -31.258 1.00 83.56 232 GLU A N 1
ATOM 1924 C CA . GLU A 1 232 ? 15.145 11.463 -30.039 1.00 83.56 232 GLU A CA 1
ATOM 1925 C C . GLU A 1 232 ? 16.369 10.572 -29.851 1.00 83.56 232 GLU A C 1
ATOM 1927 O O . GLU A 1 232 ? 17.452 11.119 -29.654 1.00 83.56 232 GLU A O 1
ATOM 1932 N N . ALA A 1 233 ? 16.250 9.256 -30.056 1.00 85.94 233 ALA A N 1
ATOM 1933 C CA . ALA A 1 233 ? 17.389 8.333 -30.007 1.00 85.94 233 ALA A CA 1
ATOM 1934 C C . ALA A 1 233 ? 18.522 8.751 -30.967 1.00 85.94 233 ALA A C 1
ATOM 1936 O O . ALA A 1 233 ? 19.676 8.890 -30.566 1.00 85.94 233 ALA A O 1
ATOM 1937 N N . LEU A 1 234 ? 18.192 9.086 -32.221 1.00 87.88 234 LEU A N 1
ATOM 1938 C CA . LEU A 1 234 ? 19.164 9.587 -33.205 1.00 87.88 234 LEU A CA 1
ATOM 1939 C C . LEU A 1 234 ? 19.794 10.936 -32.816 1.00 87.88 234 LEU A C 1
ATOM 1941 O O . LEU A 1 234 ? 20.940 11.213 -33.174 1.00 87.88 234 LEU A O 1
ATOM 1945 N N . ARG A 1 235 ? 19.056 11.813 -32.121 1.00 88.38 235 ARG A N 1
ATOM 1946 C CA . ARG A 1 235 ? 19.604 13.083 -31.608 1.00 88.38 235 ARG A CA 1
ATOM 1947 C C . ARG A 1 235 ? 20.585 12.838 -30.468 1.00 88.38 235 ARG A C 1
ATOM 1949 O O . ARG A 1 235 ? 21.626 13.491 -30.440 1.00 88.38 235 ARG A O 1
ATOM 1956 N N . ILE A 1 236 ? 20.254 11.916 -29.568 1.00 86.38 236 ILE A N 1
ATOM 1957 C CA . ILE A 1 236 ? 21.112 11.497 -28.459 1.00 86.38 236 ILE A CA 1
ATOM 1958 C C . ILE A 1 236 ? 22.403 10.884 -29.018 1.00 86.38 236 ILE A C 1
ATOM 1960 O O . ILE A 1 236 ? 23.483 11.348 -28.665 1.00 86.38 236 ILE A O 1
ATOM 1964 N N . LYS A 1 237 ? 22.313 9.966 -29.991 1.00 87.88 237 LYS A N 1
ATOM 1965 C CA . LYS A 1 237 ? 23.482 9.363 -30.662 1.00 87.88 237 LYS A CA 1
ATOM 1966 C C . LYS A 1 237 ? 24.437 10.427 -31.214 1.00 87.88 237 LYS A C 1
ATOM 1968 O O . LYS A 1 237 ? 25.610 10.458 -30.859 1.00 87.88 237 LYS A O 1
ATOM 1973 N N . LYS A 1 238 ? 23.902 11.400 -31.962 1.00 88.06 238 LYS A N 1
ATOM 1974 C CA . LYS A 1 238 ? 24.682 12.533 -32.500 1.00 88.06 238 LYS A CA 1
ATOM 1975 C C . LYS A 1 238 ? 25.305 13.432 -31.430 1.00 88.06 238 LYS A C 1
ATOM 1977 O O . LYS A 1 238 ? 26.337 14.048 -31.682 1.00 88.06 238 LYS A O 1
ATOM 1982 N N . LYS A 1 239 ? 24.653 13.593 -30.274 1.00 87.06 239 LYS A N 1
ATOM 1983 C CA . LYS A 1 239 ? 25.188 14.359 -29.136 1.00 87.06 239 LYS A CA 1
ATOM 1984 C C . LYS A 1 239 ? 26.415 13.646 -28.562 1.00 87.06 239 LYS A C 1
ATOM 1986 O O . LYS A 1 239 ? 27.425 14.311 -28.370 1.00 87.06 239 LYS A O 1
ATOM 1991 N N . TYR A 1 240 ? 26.351 12.328 -28.362 1.00 82.06 240 TYR A N 1
ATOM 1992 C CA . TYR A 1 240 ? 27.482 11.531 -27.873 1.00 82.06 240 TYR A CA 1
ATOM 1993 C C . TYR A 1 240 ? 28.636 11.463 -28.883 1.00 82.06 240 TYR A C 1
ATOM 1995 O O . TYR A 1 240 ? 29.765 11.768 -28.515 1.00 82.06 240 TYR A O 1
ATOM 2003 N N . GLU A 1 241 ? 28.361 11.213 -30.168 1.00 82.69 241 GLU A N 1
ATOM 2004 C CA . GLU A 1 241 ? 29.383 11.189 -31.235 1.00 82.69 241 GLU A CA 1
ATOM 2005 C C . GLU A 1 241 ? 30.193 12.497 -31.334 1.00 82.69 241 GLU A C 1
ATOM 2007 O O . GLU A 1 241 ? 31.370 12.471 -31.675 1.00 82.69 241 GLU A O 1
ATOM 2012 N N . ARG A 1 242 ? 29.586 13.649 -31.011 1.00 74.62 242 ARG A N 1
ATOM 2013 C CA . ARG A 1 242 ? 30.266 14.960 -30.986 1.00 74.62 242 ARG A CA 1
ATOM 2014 C C . ARG A 1 242 ? 31.127 15.205 -29.751 1.00 74.62 242 ARG A C 1
ATOM 2016 O O . ARG A 1 242 ? 31.956 16.103 -29.783 1.00 74.62 242 ARG A O 1
ATOM 2023 N N . ILE A 1 243 ? 30.858 14.504 -28.654 1.00 70.19 243 ILE A N 1
ATOM 2024 C CA . ILE A 1 243 ? 31.594 14.641 -27.389 1.00 70.19 243 ILE A CA 1
ATOM 2025 C C . ILE A 1 243 ? 32.787 13.671 -27.364 1.00 70.19 243 ILE A C 1
ATOM 2027 O O . ILE A 1 243 ? 33.773 13.929 -26.683 1.00 70.19 243 ILE A O 1
ATOM 2031 N N . SER A 1 244 ? 32.695 12.562 -28.102 1.00 62.91 244 SER A N 1
ATOM 2032 C CA . SER A 1 244 ? 33.714 11.506 -28.183 1.00 62.91 244 SER A CA 1
ATOM 2033 C C . SER A 1 244 ? 34.751 11.691 -29.301 1.00 62.91 244 SER A C 1
ATOM 2035 O O . SER A 1 244 ? 35.662 10.869 -29.398 1.00 62.91 244 SER A O 1
ATOM 2037 N N . GLY A 1 245 ? 34.595 12.708 -30.155 1.00 48.44 245 GLY A N 1
ATOM 2038 C CA . GLY A 1 245 ? 35.520 13.061 -31.241 1.00 48.44 245 GLY A CA 1
ATOM 2039 C C . GLY A 1 245 ? 36.289 14.337 -30.944 1.00 48.44 245 GLY A C 1
ATOM 2040 O O . GLY A 1 245 ? 37.452 14.417 -31.394 1.00 48.44 245 GLY A O 1
#

Radius of gyration: 23.27 Å; chains: 1; bounding box: 75×40×63 Å

Foldseek 3Di:
DDPVVVVVVVVLVVLQVVVVVLVVDVLSLLLLLLLQLLVVLLVLLCVQQVWPWDLVCLLVVNTFTPQGDVSRAPLSVLVCRVLSSLSSNLSNVSLCQPVNPCSVVVVVSSNPRPVSVVVSVVQLVVQLVVLCVVQVLLQDQLDVRSNVRVSSLSSSVSSLVSNVVSLVVDPDPPVSNVSSVVSNVVVVVSSVVVVCVSPVVDGDPPLVVLLVLLVCVVVVHDDDRGSHDVVSNVVSVVVVVVVVD